Protein AF-A0A2H3E2W8-F1 (afdb_monomer_lite)

Secondary structure (DSSP, 8-state):
---PPPHHHHHHHHHHHHHHHHHHHHHHHHHHHHHS-TTTHHHHHHHHHHHHHHHHHHHHHHHHHHHHHHHHHHHHHH---HHHHHHHHHHHHHHHHHHHHIIIIIHHHHHHHHHHHHHHHHHHH---HHHHHHHHHHTTSTT---HHHHHHHHHHHHHHHHHHHHHHHHHHHHHHHHHHHHHHHHHT-HHHHHHHTT-HHHHHHHHHTTSS-----

Sequence (217 aa):
MSNLPSLACVLSALQTSQRSSSSTLDALVQHVVDAAPSTTYPILTPIRCLVTTFDDGIQNALCEFFILLRLGMDPIEQGPLEPNERIQKSSYIQLRKHYKYARDELIPAIETNLTKIEPLLIAELHGSPALELFLRFIKKLPGCWSARIDLLDDIPTIFSSLRSSLRAILVCLEYLKRYAYNVLTFFVDADWVNRHRGCMDLLWCLQGTRYLPWPGF

Foldseek 3Di:
DPDQDDLVVLVVLLVVLLCLLVVLLVVLLVLCVVAFDPVLNVLSVQLVVLSVVLVVLLLLLLVLLLLLLVLLVCCQEPNDDVVSLVSLVVSLVSSVVSLCCLPVPRLVSNVVSLVVSLVVSLVRLDDPPVVLVVLVVCCVPPPRDRSSNVSNVCSVVSSVSNNVSSVSNSVSSVSSSVVSVVSSVQSPPNVSSVVNRPVVVVVVVSVVSVPPDDPDD

Organism: Armillaria gallica (NCBI:txid47427)

pLDDT: mean 86.1, std 11.9, range [34.56, 97.06]

Radius of gyration: 23.12 Å; chains: 1; bounding box: 55×30×68 Å

Structure (mmCIF, N/CA/C/O backbone):
data_AF-A0A2H3E2W8-F1
#
_entry.id   AF-A0A2H3E2W8-F1
#
loop_
_atom_site.group_PDB
_atom_site.id
_atom_site.type_symbol
_atom_site.label_atom_id
_atom_site.label_alt_id
_atom_site.label_comp_id
_atom_site.label_asym_id
_atom_site.label_entity_id
_atom_site.label_seq_id
_atom_site.pdbx_PDB_ins_code
_atom_site.Cartn_x
_atom_site.Cartn_y
_atom_site.Cartn_z
_atom_site.occupancy
_atom_site.B_iso_or_equiv
_atom_site.auth_seq_id
_atom_site.auth_comp_id
_atom_site.auth_asym_id
_atom_site.auth_atom_id
_atom_site.pdbx_PDB_model_num
ATOM 1 N N . MET A 1 1 ? 18.454 -16.774 -12.053 1.00 42.88 1 MET A N 1
ATOM 2 C CA . MET A 1 1 ? 17.618 -15.561 -11.927 1.00 42.88 1 MET A CA 1
ATOM 3 C C . MET A 1 1 ? 16.337 -15.989 -11.238 1.00 42.88 1 MET A C 1
ATOM 5 O O . MET A 1 1 ? 15.744 -16.958 -11.690 1.00 42.88 1 MET A O 1
ATOM 9 N N . SER A 1 2 ? 15.967 -15.393 -10.104 1.00 50.59 2 SER A N 1
ATOM 10 C CA . SER A 1 2 ? 14.663 -15.677 -9.495 1.00 50.59 2 SER A CA 1
ATOM 11 C C . SER A 1 2 ? 13.573 -15.172 -10.438 1.00 50.59 2 SER A C 1
ATOM 13 O O . SER A 1 2 ? 13.644 -14.035 -10.905 1.00 50.59 2 SER A O 1
ATOM 15 N N . ASN A 1 3 ? 12.605 -16.027 -10.764 1.00 72.31 3 ASN A N 1
ATOM 16 C CA . ASN A 1 3 ? 11.495 -15.658 -11.637 1.00 72.31 3 ASN A CA 1
ATOM 17 C C . ASN A 1 3 ? 10.687 -14.550 -10.950 1.00 72.31 3 ASN A C 1
ATOM 19 O O . ASN A 1 3 ? 10.026 -14.799 -9.942 1.00 72.31 3 ASN A O 1
ATOM 23 N N . LEU A 1 4 ? 10.791 -13.318 -11.456 1.00 79.81 4 LEU A N 1
ATOM 24 C CA . LEU A 1 4 ? 9.944 -12.218 -11.005 1.00 79.81 4 LEU A CA 1
ATOM 25 C C . LEU A 1 4 ? 8.481 -12.562 -11.343 1.00 79.81 4 LEU A C 1
ATOM 27 O O . LEU A 1 4 ? 8.220 -13.028 -12.455 1.00 79.81 4 LEU A O 1
ATOM 31 N N . PRO A 1 5 ? 7.521 -12.334 -10.428 1.00 88.31 5 PRO A N 1
ATOM 32 C CA . PRO A 1 5 ? 6.100 -12.451 -10.757 1.00 88.31 5 PRO A CA 1
ATOM 33 C C . PRO A 1 5 ? 5.761 -11.438 -11.847 1.00 88.31 5 PRO A C 1
ATOM 35 O O . PRO A 1 5 ? 6.330 -10.348 -11.833 1.00 88.31 5 PRO A O 1
ATOM 38 N N . SER A 1 6 ? 4.853 -11.758 -12.772 1.00 88.75 6 SER A N 1
ATOM 39 C CA . SER A 1 6 ? 4.528 -10.853 -13.885 1.00 88.75 6 SER A CA 1
ATOM 40 C C . SER A 1 6 ? 4.123 -9.460 -13.383 1.00 88.75 6 SER A C 1
ATOM 42 O O . SER A 1 6 ? 3.481 -9.323 -12.339 1.00 88.75 6 SER A O 1
ATOM 44 N N . LEU A 1 7 ? 4.487 -8.414 -14.132 1.00 87.75 7 LEU A N 1
ATOM 45 C CA . LEU A 1 7 ? 4.159 -7.033 -13.766 1.00 87.75 7 LEU A CA 1
ATOM 46 C C . LEU A 1 7 ? 2.645 -6.841 -13.575 1.00 87.75 7 LEU A C 1
ATOM 48 O O . LEU A 1 7 ? 2.230 -6.186 -12.626 1.00 87.75 7 LEU A O 1
ATOM 52 N N . ALA A 1 8 ? 1.821 -7.478 -14.412 1.00 87.06 8 ALA A N 1
ATOM 53 C CA . ALA A 1 8 ? 0.366 -7.457 -14.271 1.00 87.06 8 ALA A CA 1
ATOM 54 C C . ALA A 1 8 ? -0.101 -8.033 -12.922 1.00 87.06 8 ALA A C 1
ATOM 56 O O . ALA A 1 8 ? -0.922 -7.414 -12.248 1.00 87.06 8 ALA A O 1
ATOM 57 N N . CYS A 1 9 ? 0.461 -9.167 -12.484 1.00 88.88 9 CYS A N 1
ATOM 58 C CA . CYS A 1 9 ? 0.151 -9.733 -11.171 1.00 88.88 9 CYS A CA 1
ATOM 59 C C . CYS A 1 9 ? 0.587 -8.802 -10.033 1.00 88.88 9 CYS A C 1
ATOM 61 O O . CYS A 1 9 ? -0.159 -8.634 -9.073 1.00 88.88 9 CYS A O 1
ATOM 63 N N . VAL A 1 10 ? 1.762 -8.170 -10.144 1.00 91.88 10 VAL A N 1
ATOM 64 C CA . VAL A 1 10 ? 2.256 -7.210 -9.139 1.00 91.88 10 VAL A CA 1
ATOM 65 C C . VAL A 1 10 ? 1.329 -6.002 -9.029 1.00 91.88 10 VAL A C 1
ATOM 67 O O . VAL A 1 10 ? 0.952 -5.625 -7.924 1.00 91.88 10 VAL A O 1
ATOM 70 N N . LEU A 1 11 ? 0.929 -5.411 -10.156 1.00 90.81 11 LEU A N 1
ATOM 71 C CA . LEU A 1 11 ? 0.051 -4.239 -10.173 1.00 90.81 11 LEU A CA 1
ATOM 72 C C . LEU A 1 11 ? -1.367 -4.579 -9.701 1.00 90.81 11 LEU A C 1
ATOM 74 O O . LEU A 1 11 ? -1.950 -3.825 -8.926 1.00 90.81 11 LEU A O 1
ATOM 78 N N . SER A 1 12 ? -1.894 -5.742 -10.091 1.00 90.25 12 SER A N 1
ATOM 79 C CA . SER A 1 12 ? -3.187 -6.234 -9.603 1.00 90.25 12 SER A CA 1
ATOM 80 C C . SER A 1 12 ? -3.170 -6.473 -8.093 1.00 90.25 12 SER A C 1
ATOM 82 O O . SER A 1 12 ? -4.117 -6.097 -7.399 1.00 90.25 12 SER A O 1
ATOM 84 N N . ALA A 1 13 ? -2.108 -7.093 -7.569 1.00 92.50 13 ALA A N 1
ATOM 85 C CA . ALA A 1 13 ? -1.949 -7.319 -6.136 1.00 92.50 13 ALA A CA 1
ATOM 86 C C . ALA A 1 13 ? -1.823 -5.991 -5.382 1.00 92.50 13 ALA A C 1
ATOM 88 O O . ALA A 1 13 ? -2.525 -5.792 -4.396 1.00 92.50 13 ALA A O 1
ATOM 89 N N . LEU A 1 14 ? -1.020 -5.053 -5.895 1.00 93.12 14 LEU A N 1
ATOM 90 C CA . LEU A 1 14 ? -0.868 -3.715 -5.326 1.00 93.12 14 LEU A CA 1
ATOM 91 C C . LEU A 1 14 ? -2.215 -2.992 -5.220 1.00 93.12 14 LEU A C 1
ATOM 93 O O . LEU A 1 14 ? -2.586 -2.553 -4.134 1.00 93.12 14 LEU A O 1
ATOM 97 N N . GLN A 1 15 ? -2.974 -2.933 -6.317 1.00 91.88 15 GLN A N 1
ATOM 98 C CA . GLN A 1 15 ? -4.283 -2.282 -6.350 1.00 91.88 15 GLN A CA 1
ATOM 99 C C . GLN A 1 15 ? -5.276 -2.945 -5.386 1.00 91.88 15 GLN A C 1
ATOM 101 O O . GLN A 1 15 ? -6.030 -2.261 -4.692 1.00 91.88 15 GLN A O 1
ATOM 106 N N . THR A 1 16 ? -5.278 -4.278 -5.329 1.00 92.31 16 THR A N 1
ATOM 107 C CA . THR A 1 16 ? -6.159 -5.033 -4.428 1.00 92.31 16 THR A CA 1
ATOM 108 C C . THR A 1 16 ? -5.804 -4.762 -2.970 1.00 92.31 16 THR A C 1
ATOM 110 O O . THR A 1 16 ? -6.691 -4.488 -2.166 1.00 92.31 16 THR A O 1
ATOM 113 N N . SER A 1 17 ? -4.515 -4.776 -2.625 1.00 92.75 17 SER A N 1
ATOM 114 C CA . SER A 1 17 ? -4.057 -4.510 -1.264 1.00 92.75 17 SER A CA 1
ATOM 115 C C . SER A 1 17 ? -4.287 -3.060 -0.837 1.00 92.75 17 SER A C 1
ATOM 117 O O . SER A 1 17 ? -4.684 -2.854 0.303 1.00 92.75 17 SER A O 1
ATOM 119 N N . GLN A 1 18 ? -4.128 -2.077 -1.732 1.00 91.81 18 GLN A N 1
ATOM 120 C CA . GLN A 1 18 ? -4.468 -0.672 -1.457 1.00 91.81 18 GLN A CA 1
ATOM 121 C C . GLN A 1 18 ? -5.963 -0.481 -1.187 1.00 91.81 18 GLN A C 1
ATOM 123 O O . GLN A 1 18 ? -6.354 0.151 -0.209 1.00 91.81 18 GLN A O 1
ATOM 128 N N . ARG A 1 19 ? -6.824 -1.071 -2.026 1.00 90.94 19 ARG A N 1
ATOM 129 C CA . ARG A 1 19 ? -8.276 -1.045 -1.786 1.00 90.94 19 ARG A CA 1
ATOM 130 C C . ARG A 1 19 ? -8.630 -1.723 -0.469 1.00 90.94 19 ARG A C 1
ATOM 132 O O . ARG A 1 19 ? -9.461 -1.212 0.274 1.00 90.94 19 ARG A O 1
ATOM 139 N N . SER A 1 20 ? -7.990 -2.851 -0.170 1.00 91.94 20 SER A N 1
ATOM 140 C CA . SER A 1 20 ? -8.179 -3.572 1.089 1.00 91.94 20 SER A CA 1
ATOM 141 C C . SER A 1 20 ? -7.769 -2.723 2.295 1.00 91.94 20 SER A C 1
ATOM 143 O O . SER A 1 20 ? -8.539 -2.624 3.245 1.00 91.94 20 SER A O 1
ATOM 145 N N . SER A 1 21 ? -6.606 -2.059 2.269 1.00 91.44 21 SER A N 1
ATOM 146 C CA . SER A 1 21 ? -6.161 -1.207 3.381 1.00 91.44 21 SER A CA 1
ATOM 147 C C . SER A 1 21 ? -7.063 0.007 3.587 1.00 91.44 21 SER A C 1
ATOM 149 O O . SER A 1 21 ? -7.461 0.258 4.723 1.00 91.44 21 SER A O 1
ATOM 151 N N . SER A 1 22 ? -7.426 0.718 2.513 1.00 90.38 22 SER A N 1
ATOM 152 C CA . SER A 1 22 ? -8.325 1.879 2.586 1.00 90.38 22 SER A CA 1
ATOM 153 C C . SER A 1 22 ? -9.710 1.474 3.087 1.00 90.38 22 SER A C 1
ATOM 155 O O . SER A 1 22 ? -10.158 2.010 4.093 1.00 90.38 22 SER A O 1
ATOM 157 N N . SER A 1 23 ? -10.340 0.457 2.491 1.00 90.56 23 SER A N 1
ATOM 158 C CA . SER A 1 23 ? -11.662 -0.010 2.940 1.00 90.56 23 SER A CA 1
ATOM 159 C C . SER A 1 23 ? -11.660 -0.526 4.380 1.00 90.56 23 SER A C 1
ATOM 161 O O . SER A 1 23 ? -12.594 -0.242 5.123 1.00 90.56 23 SER A O 1
ATOM 163 N N . THR A 1 24 ? -10.606 -1.229 4.808 1.00 93.00 24 THR A N 1
ATOM 164 C CA . THR A 1 24 ? -10.464 -1.688 6.202 1.00 93.00 24 THR A CA 1
ATOM 165 C C . THR A 1 24 ? -10.376 -0.505 7.166 1.00 93.00 24 THR A C 1
ATOM 167 O O . THR A 1 24 ? -11.004 -0.520 8.225 1.00 93.00 24 THR A O 1
ATOM 170 N N . LEU A 1 25 ? -9.605 0.527 6.814 1.00 92.38 25 LEU A N 1
ATOM 171 C CA . LEU A 1 25 ? -9.453 1.721 7.639 1.00 92.38 25 LEU A CA 1
ATOM 172 C C . LEU A 1 25 ? -10.739 2.557 7.676 1.00 92.38 25 LEU A C 1
ATOM 174 O O . LEU A 1 25 ? -11.133 3.004 8.750 1.00 92.38 25 LEU A O 1
ATOM 178 N N . ASP A 1 26 ? -11.408 2.736 6.540 1.00 90.06 26 ASP A N 1
ATOM 179 C CA . ASP A 1 26 ? -12.670 3.472 6.459 1.00 90.06 26 ASP A CA 1
ATOM 180 C C . ASP A 1 26 ? -13.779 2.752 7.232 1.00 90.06 26 ASP A C 1
ATOM 182 O O . ASP A 1 26 ? -14.511 3.389 7.989 1.00 90.06 26 ASP A O 1
ATOM 186 N N . ALA A 1 27 ? -13.847 1.420 7.131 1.00 88.81 27 ALA A N 1
ATOM 187 C CA . ALA A 1 27 ? -14.763 0.607 7.924 1.00 88.81 27 ALA A CA 1
ATOM 188 C C . ALA A 1 27 ? -14.486 0.747 9.427 1.00 88.81 27 ALA A C 1
ATOM 190 O O . ALA A 1 27 ? -15.418 0.953 10.200 1.00 88.81 27 ALA A O 1
ATOM 191 N N . LEU A 1 28 ? -13.215 0.714 9.849 1.00 91.06 28 LEU A N 1
ATOM 192 C CA . LEU A 1 28 ? -12.842 0.942 11.248 1.00 91.06 28 LEU A CA 1
ATOM 193 C C . LEU A 1 28 ? -13.305 2.318 11.739 1.00 91.06 28 LEU A C 1
ATOM 195 O O . LEU A 1 28 ? -13.880 2.429 12.820 1.00 91.06 28 LEU A O 1
ATOM 199 N N . VAL A 1 29 ? -13.056 3.364 10.950 1.00 90.00 29 VAL A N 1
ATOM 200 C CA . VAL A 1 29 ? -13.462 4.732 11.289 1.00 90.00 29 VAL A CA 1
ATOM 201 C C . VAL A 1 29 ? -14.976 4.826 11.405 1.00 90.00 29 VAL A C 1
ATOM 203 O O . VAL A 1 29 ? -15.466 5.350 12.402 1.00 90.00 29 VAL A O 1
ATOM 206 N N . GLN A 1 30 ? -15.708 4.294 10.427 1.00 87.62 30 GLN A N 1
ATOM 207 C CA . GLN A 1 30 ? -17.165 4.325 10.420 1.00 87.62 30 GLN A CA 1
ATOM 208 C C . GLN A 1 30 ? -17.742 3.564 11.619 1.00 87.62 30 GLN A C 1
ATOM 210 O O . GLN A 1 30 ? -18.566 4.105 12.349 1.00 87.62 30 GLN A O 1
ATOM 215 N N . HIS A 1 31 ? -17.235 2.363 11.906 1.00 86.50 31 HIS A N 1
ATOM 216 C CA . HIS A 1 31 ? -17.685 1.580 13.055 1.00 86.50 31 HIS A CA 1
ATOM 217 C C . HIS A 1 31 ? -17.399 2.291 14.383 1.00 86.50 31 HIS A C 1
ATOM 219 O O . HIS A 1 31 ? -18.230 2.247 15.285 1.00 86.50 31 HIS A O 1
ATOM 225 N N . VAL A 1 32 ? -16.255 2.969 14.522 1.00 88.00 32 VAL A N 1
ATOM 226 C CA . VAL A 1 32 ? -15.963 3.775 15.719 1.00 88.00 32 VAL A CA 1
ATOM 227 C C . VAL A 1 32 ? -16.915 4.964 15.831 1.00 88.00 32 VAL A C 1
ATOM 229 O O . VAL A 1 32 ? -17.391 5.242 16.926 1.00 88.00 32 VAL A O 1
ATOM 232 N N . VAL A 1 33 ? -17.238 5.638 14.726 1.00 86.56 33 VAL A N 1
ATOM 233 C CA . VAL A 1 33 ? -18.223 6.734 14.716 1.00 86.56 33 VAL A CA 1
ATOM 234 C C . VAL A 1 33 ? -19.610 6.245 15.146 1.00 86.56 33 VAL A C 1
ATOM 236 O O . VAL A 1 33 ? -20.286 6.937 15.904 1.00 86.56 33 VAL A O 1
ATOM 239 N N . ASP A 1 34 ? -20.011 5.052 14.709 1.00 83.62 34 ASP A N 1
ATOM 240 C CA . ASP A 1 34 ? -21.344 4.504 14.977 1.00 83.62 34 ASP A CA 1
ATOM 241 C C . ASP A 1 34 ? -21.471 3.875 16.375 1.00 83.62 34 ASP A C 1
ATOM 243 O O . ASP A 1 34 ? -22.557 3.857 16.959 1.00 83.62 34 ASP A O 1
ATOM 247 N N . ALA A 1 35 ? -20.378 3.329 16.915 1.00 82.19 35 ALA A N 1
ATOM 248 C CA . ALA A 1 35 ? -20.408 2.483 18.106 1.00 82.19 35 ALA A CA 1
ATOM 249 C C . ALA A 1 35 ? -19.732 3.078 19.350 1.00 82.19 35 ALA A C 1
ATOM 251 O O . ALA A 1 35 ? -19.941 2.556 20.453 1.00 82.19 35 ALA A O 1
ATOM 252 N N . ALA A 1 36 ? -18.908 4.117 19.195 1.00 79.69 36 ALA A N 1
ATOM 253 C CA . ALA A 1 36 ? -18.060 4.648 20.258 1.00 79.69 36 ALA A CA 1
ATOM 254 C C . ALA A 1 36 ? -18.449 6.078 20.677 1.00 79.69 36 ALA A C 1
ATOM 256 O O . ALA A 1 36 ? -19.077 6.817 19.916 1.00 79.69 36 ALA A O 1
ATOM 257 N N . PRO A 1 37 ? -18.048 6.514 21.884 1.00 77.62 37 PRO A N 1
ATOM 258 C CA . PRO A 1 37 ? -18.077 7.923 22.254 1.00 77.62 37 PRO A CA 1
ATOM 259 C C . PRO A 1 37 ? -17.279 8.797 21.274 1.00 77.62 37 PRO A C 1
ATOM 261 O O . PRO A 1 37 ? -16.274 8.380 20.698 1.00 77.62 37 PRO A O 1
ATOM 264 N N . SER A 1 38 ? -17.659 10.070 21.149 1.00 75.25 38 SER A N 1
ATOM 265 C CA . SER A 1 38 ? -16.956 11.029 20.280 1.00 75.25 38 SER A CA 1
ATOM 266 C C . SER A 1 38 ? -15.483 11.244 20.663 1.00 75.25 38 SER A C 1
ATOM 268 O O . SER A 1 38 ? -14.678 11.638 19.819 1.00 75.25 38 SER A O 1
ATOM 270 N N . THR A 1 39 ? -15.105 10.940 21.908 1.00 77.12 39 THR A N 1
ATOM 271 C CA . THR A 1 39 ? -13.724 10.978 22.417 1.00 77.12 39 THR A CA 1
ATOM 272 C C . THR A 1 39 ? -12.829 9.883 21.840 1.00 77.12 39 THR A C 1
ATOM 274 O O . THR A 1 39 ? -11.608 10.021 21.880 1.00 77.12 39 THR A O 1
ATOM 277 N N . THR A 1 40 ? -13.407 8.829 21.260 1.00 81.06 40 THR A N 1
ATOM 278 C CA . THR A 1 40 ? -12.669 7.700 20.678 1.00 81.06 40 THR A CA 1
ATOM 279 C C . THR A 1 40 ? -12.158 8.011 19.267 1.00 81.06 40 THR A C 1
ATOM 281 O O . THR A 1 40 ? -11.111 7.515 18.858 1.00 81.06 40 THR A O 1
ATOM 284 N N . TYR A 1 41 ? -12.835 8.890 18.521 1.00 80.94 41 TYR A N 1
ATOM 285 C CA . TYR A 1 41 ? -12.454 9.235 17.145 1.00 80.94 41 TYR A CA 1
ATOM 286 C C . TYR A 1 41 ? -11.037 9.839 17.010 1.00 80.94 41 TYR A C 1
ATOM 288 O O . TYR A 1 41 ? -10.286 9.384 16.141 1.00 80.94 41 TYR A O 1
ATOM 296 N N . PRO A 1 42 ? -10.598 10.789 17.868 1.00 87.06 42 PRO A N 1
ATOM 297 C CA . PRO A 1 42 ? -9.232 11.321 17.837 1.00 87.06 42 PRO A CA 1
ATOM 298 C C . PRO A 1 42 ? -8.121 10.268 17.945 1.00 87.06 42 PRO A C 1
ATOM 300 O O . PRO A 1 42 ? -7.015 10.512 17.463 1.00 87.06 42 PRO A O 1
ATOM 303 N N . ILE A 1 43 ? -8.402 9.097 18.530 1.00 87.75 43 ILE A N 1
ATOM 304 C CA . ILE A 1 43 ? -7.440 7.993 18.673 1.00 87.75 43 ILE A CA 1
ATOM 305 C C . ILE A 1 43 ? -7.044 7.432 17.299 1.00 87.75 43 ILE A C 1
ATOM 307 O O . ILE A 1 43 ? -5.907 7.002 17.111 1.00 87.75 43 ILE A O 1
ATOM 311 N N . LEU A 1 44 ? -7.948 7.481 16.314 1.00 90.31 44 LEU A N 1
ATOM 312 C CA . LEU A 1 44 ? -7.699 6.987 14.957 1.00 90.31 44 LEU A CA 1
ATOM 313 C C . LEU A 1 44 ? -6.995 8.008 14.050 1.00 90.31 44 LEU A C 1
ATOM 315 O O . LEU A 1 44 ? -6.471 7.639 13.000 1.00 90.31 44 LEU A O 1
ATOM 319 N N . THR A 1 45 ? -6.956 9.289 14.418 1.00 90.50 45 THR A N 1
ATOM 320 C CA . THR A 1 45 ? -6.365 10.340 13.573 1.00 90.50 45 THR A CA 1
ATOM 321 C C . THR A 1 45 ? -4.911 10.050 13.173 1.00 90.50 45 THR A C 1
ATOM 323 O O . THR A 1 45 ? -4.608 10.149 11.982 1.00 90.50 45 THR A O 1
ATOM 326 N N . PRO A 1 46 ? -4.006 9.640 14.087 1.00 92.25 46 PRO A N 1
ATOM 327 C CA . PRO A 1 46 ? -2.611 9.392 13.728 1.00 92.25 46 PRO A CA 1
ATOM 328 C C . PRO A 1 46 ? -2.454 8.287 12.680 1.00 92.25 46 PRO A C 1
ATOM 330 O O . PRO A 1 46 ? -1.685 8.447 11.732 1.00 92.25 46 PRO A O 1
ATOM 333 N N . ILE A 1 47 ? -3.201 7.184 12.815 1.00 92.94 47 ILE A N 1
ATOM 334 C CA . ILE A 1 47 ? -3.110 6.078 11.858 1.00 92.94 47 ILE A CA 1
ATOM 335 C C . ILE A 1 47 ? -3.678 6.469 10.494 1.00 92.94 47 ILE A C 1
ATOM 337 O O . ILE A 1 47 ? -3.082 6.120 9.478 1.00 92.94 47 ILE A O 1
ATOM 341 N N . ARG A 1 48 ? -4.758 7.260 10.455 1.00 91.94 48 ARG A N 1
ATOM 342 C CA . ARG A 1 48 ? -5.312 7.772 9.195 1.00 91.94 48 ARG A CA 1
ATOM 343 C C . ARG A 1 48 ? -4.301 8.620 8.440 1.00 91.94 48 ARG A C 1
ATOM 345 O O . ARG A 1 48 ? -4.021 8.327 7.286 1.00 91.94 48 ARG A O 1
ATOM 352 N N . CYS A 1 49 ? -3.692 9.600 9.105 1.00 93.38 49 CYS A N 1
ATOM 353 C CA . CYS A 1 49 ? -2.689 10.461 8.477 1.00 93.38 49 CYS A CA 1
ATOM 354 C C . CYS A 1 49 ? -1.499 9.663 7.922 1.00 93.38 49 CYS A C 1
ATOM 356 O O . CYS A 1 49 ? -1.018 9.944 6.823 1.00 93.38 49 CYS A O 1
ATOM 358 N N . LEU A 1 50 ? -1.028 8.658 8.668 1.00 95.12 50 LEU A N 1
ATOM 359 C CA . LEU A 1 50 ? 0.089 7.818 8.239 1.00 95.12 50 LEU A CA 1
ATOM 360 C C . LEU A 1 50 ? -0.267 6.945 7.032 1.00 95.12 50 LEU A C 1
ATOM 362 O O . LEU A 1 50 ? 0.526 6.873 6.096 1.00 95.12 50 LEU A O 1
ATOM 366 N N . VAL A 1 51 ? -1.442 6.310 7.033 1.00 93.56 51 VAL A N 1
ATOM 367 C CA . VAL A 1 51 ? -1.898 5.486 5.903 1.00 93.56 51 VAL A CA 1
ATOM 368 C C . VAL A 1 51 ? -2.132 6.348 4.661 1.00 93.56 51 VAL A C 1
ATOM 370 O O . VAL A 1 51 ? -1.664 5.974 3.595 1.00 93.56 51 VAL A O 1
ATOM 373 N N . THR A 1 52 ? -2.720 7.542 4.791 1.00 93.12 52 THR A N 1
ATOM 374 C CA . THR A 1 52 ? -2.854 8.484 3.665 1.00 93.12 52 THR A CA 1
ATOM 375 C C . THR A 1 52 ? -1.493 8.881 3.092 1.00 93.12 52 THR A C 1
ATOM 377 O O . THR A 1 52 ? -1.280 8.789 1.888 1.00 93.12 52 THR A O 1
ATOM 380 N N . THR A 1 53 ? -0.530 9.236 3.950 1.00 95.12 53 THR A N 1
ATOM 381 C CA . THR A 1 53 ? 0.836 9.581 3.507 1.00 95.12 53 THR A CA 1
ATOM 382 C C . THR A 1 53 ? 1.512 8.405 2.792 1.00 95.12 53 THR A C 1
ATOM 384 O O . THR A 1 53 ? 2.272 8.584 1.838 1.00 95.12 53 THR A O 1
ATOM 387 N N . PHE A 1 54 ? 1.249 7.185 3.260 1.00 94.62 54 PHE A N 1
ATOM 388 C CA . PHE A 1 54 ? 1.740 5.963 2.636 1.00 94.62 54 PHE A CA 1
ATOM 389 C C . PHE A 1 54 ? 1.106 5.734 1.263 1.00 94.62 54 PHE A C 1
ATOM 391 O O . PHE A 1 54 ? 1.840 5.483 0.305 1.00 94.62 54 PHE A O 1
ATOM 398 N N . ASP A 1 55 ? -0.210 5.898 1.144 1.00 92.50 55 ASP A N 1
ATOM 399 C CA . ASP A 1 55 ? -0.936 5.766 -0.117 1.00 92.50 55 ASP A CA 1
ATOM 400 C C . ASP A 1 55 ? -0.472 6.787 -1.162 1.00 92.50 55 ASP A C 1
ATOM 402 O O . ASP A 1 55 ? -0.164 6.403 -2.295 1.00 92.50 55 ASP A O 1
ATOM 406 N N . ASP A 1 56 ? -0.285 8.048 -0.768 1.00 92.12 56 ASP A N 1
ATOM 407 C CA . ASP A 1 56 ? 0.296 9.085 -1.626 1.00 92.12 56 ASP A CA 1
ATOM 408 C C . ASP A 1 56 ? 1.705 8.695 -2.099 1.00 92.12 56 ASP A C 1
ATOM 410 O O . ASP A 1 56 ? 2.072 8.867 -3.265 1.00 92.12 56 ASP A O 1
ATOM 414 N N . GLY A 1 57 ? 2.517 8.123 -1.206 1.00 92.62 57 GLY A N 1
ATOM 415 C CA . GLY A 1 57 ? 3.845 7.610 -1.537 1.00 92.62 57 GLY A CA 1
ATOM 416 C C . GLY A 1 57 ? 3.816 6.498 -2.590 1.00 92.62 57 GLY A C 1
ATOM 417 O O . GLY A 1 57 ? 4.668 6.483 -3.484 1.00 92.62 57 GLY A O 1
ATOM 418 N N . ILE A 1 58 ? 2.835 5.593 -2.522 1.00 92.69 58 ILE A N 1
ATOM 419 C CA . ILE A 1 58 ? 2.644 4.534 -3.524 1.00 92.69 58 ILE A CA 1
ATOM 420 C C . ILE A 1 58 ? 2.249 5.134 -4.870 1.00 92.69 58 ILE A C 1
ATOM 422 O O . ILE A 1 58 ? 2.830 4.755 -5.887 1.00 92.69 58 ILE A O 1
ATOM 426 N N . GLN A 1 59 ? 1.285 6.061 -4.886 1.00 92.12 59 GLN A N 1
ATOM 427 C CA . GLN A 1 59 ? 0.839 6.691 -6.130 1.00 92.12 59 GLN A CA 1
ATOM 428 C C . GLN A 1 59 ? 1.990 7.428 -6.810 1.00 92.12 59 GLN A C 1
ATOM 430 O O . GLN A 1 59 ? 2.226 7.236 -8.000 1.00 92.12 59 GLN A O 1
ATOM 435 N N . ASN A 1 60 ? 2.794 8.166 -6.043 1.00 92.81 60 ASN A N 1
ATOM 436 C CA . ASN A 1 60 ? 3.996 8.807 -6.568 1.00 92.81 60 ASN A CA 1
ATOM 437 C C . ASN A 1 60 ? 5.001 7.784 -7.131 1.00 92.81 60 ASN A C 1
ATOM 439 O O . ASN A 1 60 ? 5.519 7.970 -8.229 1.00 92.81 60 ASN A O 1
ATOM 443 N N . ALA A 1 61 ? 5.238 6.661 -6.443 1.00 93.81 61 ALA A N 1
ATOM 444 C CA . ALA A 1 61 ? 6.117 5.603 -6.952 1.00 93.81 61 ALA A CA 1
ATOM 445 C C . ALA A 1 61 ? 5.606 4.978 -8.265 1.00 93.81 61 ALA A C 1
ATOM 447 O O . ALA A 1 61 ? 6.407 4.681 -9.155 1.00 93.81 61 ALA A O 1
ATOM 448 N N . LEU A 1 62 ? 4.290 4.790 -8.397 1.00 93.06 62 LEU A N 1
ATOM 449 C CA . LEU A 1 62 ? 3.657 4.317 -9.629 1.00 93.06 62 LEU A CA 1
ATOM 450 C C . LEU A 1 62 ? 3.791 5.340 -10.758 1.00 93.06 62 LEU A C 1
ATOM 452 O O . LEU A 1 62 ? 4.183 4.965 -11.861 1.00 93.06 62 LEU A O 1
ATOM 456 N N . CYS A 1 63 ? 3.542 6.621 -10.484 1.00 91.81 63 CYS A N 1
ATOM 457 C CA . CYS A 1 63 ? 3.742 7.701 -11.448 1.00 91.81 63 CYS A CA 1
ATOM 458 C C . CYS A 1 63 ? 5.172 7.697 -12.000 1.00 91.81 63 CYS A C 1
ATOM 460 O O . CYS A 1 63 ? 5.361 7.692 -13.216 1.00 91.81 63 CYS A O 1
ATOM 462 N N . GLU A 1 64 ? 6.179 7.607 -11.127 1.00 93.81 64 GLU A N 1
ATOM 463 C CA . GLU A 1 64 ? 7.583 7.545 -11.547 1.00 93.81 64 GLU A CA 1
ATOM 464 C C . GLU A 1 64 ? 7.901 6.297 -12.375 1.00 93.81 64 GLU A C 1
ATOM 466 O O . GLU A 1 64 ? 8.649 6.360 -13.354 1.00 93.81 64 GLU A O 1
ATOM 471 N N . PHE A 1 65 ? 7.304 5.155 -12.027 1.00 92.50 65 PHE A N 1
ATOM 472 C CA . PHE A 1 65 ? 7.440 3.939 -12.821 1.00 92.50 65 PHE A CA 1
ATOM 473 C C . PHE A 1 65 ? 6.868 4.120 -14.232 1.00 92.50 65 PHE A C 1
ATOM 475 O O . PHE A 1 65 ? 7.525 3.779 -15.215 1.00 92.50 65 PHE A O 1
ATOM 482 N N . PHE A 1 66 ? 5.673 4.699 -14.356 1.00 88.31 66 PHE A N 1
ATOM 483 C CA . PHE A 1 66 ? 5.046 4.933 -15.655 1.00 88.31 66 PHE A CA 1
ATOM 484 C C . PHE A 1 66 ? 5.781 5.985 -16.490 1.00 88.31 66 PHE A C 1
ATOM 486 O O . PHE A 1 66 ? 5.865 5.828 -17.708 1.00 88.31 66 PHE A O 1
ATOM 493 N N . ILE A 1 67 ? 6.357 7.019 -15.869 1.00 88.19 67 ILE A N 1
ATOM 494 C CA . ILE A 1 67 ? 7.226 7.985 -16.560 1.00 88.19 67 ILE A CA 1
ATOM 495 C C . ILE A 1 67 ? 8.439 7.266 -17.161 1.00 88.19 67 ILE A C 1
ATOM 497 O O . ILE A 1 67 ? 8.749 7.464 -18.337 1.00 88.19 67 ILE A O 1
ATOM 501 N N . LEU A 1 68 ? 9.079 6.383 -16.390 1.00 89.75 68 LEU A N 1
ATOM 502 C CA . LEU A 1 68 ? 10.211 5.580 -16.852 1.00 89.75 68 LEU A CA 1
ATOM 503 C C . LEU A 1 68 ? 9.831 4.710 -18.057 1.00 89.75 68 LEU A C 1
ATOM 505 O O . LEU A 1 68 ? 10.538 4.729 -19.066 1.00 89.75 68 LEU A O 1
ATOM 509 N N . LEU A 1 69 ? 8.695 4.002 -17.988 1.00 87.50 69 LEU A N 1
ATOM 510 C CA . LEU A 1 69 ? 8.181 3.213 -19.115 1.00 87.50 69 LEU A CA 1
ATOM 511 C C . LEU A 1 69 ? 7.896 4.088 -20.339 1.00 87.50 69 LEU A C 1
ATOM 513 O O . LEU A 1 69 ? 8.256 3.729 -21.459 1.00 87.50 69 LEU A O 1
ATOM 517 N N . ARG A 1 70 ? 7.266 5.249 -20.124 1.00 85.06 70 ARG A N 1
ATOM 518 C CA . ARG A 1 70 ? 6.873 6.166 -21.194 1.00 85.06 70 ARG A CA 1
ATOM 519 C C . ARG A 1 70 ? 8.075 6.678 -21.969 1.00 85.06 70 ARG A C 1
ATOM 521 O O . ARG A 1 70 ? 8.096 6.536 -23.183 1.00 85.06 70 ARG A O 1
ATOM 528 N N . LEU A 1 71 ? 9.053 7.236 -21.267 1.00 84.50 71 LEU A N 1
ATOM 529 C CA . LEU A 1 71 ? 10.224 7.857 -21.886 1.00 84.50 71 LEU A CA 1
ATOM 530 C C . LEU A 1 71 ? 11.139 6.844 -22.568 1.00 84.50 71 LEU A C 1
ATOM 532 O O . LEU A 1 71 ? 11.948 7.216 -23.410 1.00 84.50 71 LEU A O 1
ATOM 536 N N . GLY A 1 72 ? 11.059 5.570 -22.178 1.00 81.81 72 GLY A N 1
ATOM 537 C CA . GLY A 1 72 ? 11.813 4.496 -22.822 1.00 81.81 72 GLY A CA 1
ATOM 538 C C . GLY A 1 72 ? 11.231 4.000 -24.128 1.00 81.81 72 GLY A C 1
ATOM 539 O O . GLY A 1 72 ? 11.958 3.405 -24.917 1.00 81.81 72 GLY A O 1
ATOM 540 N N . MET A 1 73 ? 9.959 4.298 -24.396 1.00 82.94 73 MET A N 1
ATOM 541 C CA . MET A 1 73 ? 9.381 4.056 -25.713 1.00 82.94 73 MET A CA 1
ATOM 542 C C . MET A 1 73 ? 9.921 5.026 -26.761 1.00 82.94 73 MET A C 1
ATOM 544 O O . MET A 1 73 ? 10.111 4.611 -27.899 1.00 82.94 73 MET A O 1
ATOM 548 N N . ASP A 1 74 ? 10.204 6.282 -26.406 1.00 82.19 74 ASP A N 1
ATOM 549 C CA . ASP A 1 74 ? 10.551 7.282 -27.420 1.00 82.19 74 ASP A CA 1
ATOM 550 C C . ASP A 1 74 ? 11.836 6.923 -28.201 1.00 82.19 74 ASP A C 1
ATOM 552 O O . ASP A 1 74 ? 11.812 7.024 -29.427 1.00 82.19 74 ASP A O 1
ATOM 556 N N . PRO A 1 75 ? 12.923 6.409 -27.582 1.00 79.62 75 PRO A N 1
ATOM 557 C CA . PRO A 1 75 ? 14.086 5.927 -28.329 1.00 79.62 75 PRO A CA 1
ATOM 558 C C . PRO A 1 75 ? 13.793 4.757 -29.275 1.00 79.62 75 PRO A C 1
ATOM 560 O O . PRO A 1 75 ? 14.414 4.644 -30.332 1.00 79.62 75 PRO A O 1
ATOM 563 N N . ILE A 1 76 ? 12.834 3.900 -28.914 1.00 82.56 76 ILE A N 1
ATOM 564 C CA . ILE A 1 76 ? 12.397 2.755 -29.722 1.00 82.56 76 ILE A C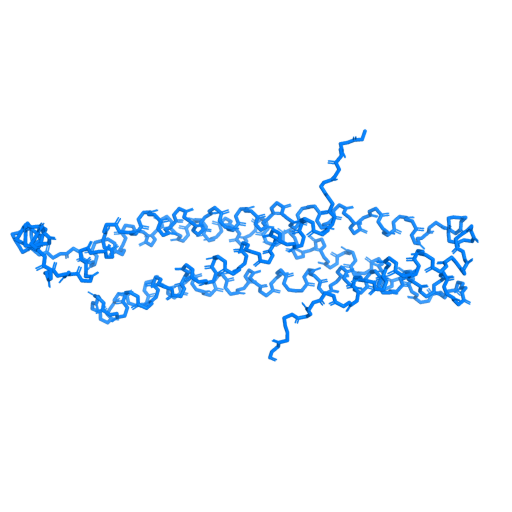A 1
ATOM 565 C C . ILE A 1 76 ? 11.554 3.229 -30.916 1.00 82.56 76 ILE A C 1
ATOM 567 O O . ILE A 1 76 ? 11.693 2.696 -32.017 1.00 82.56 76 ILE A O 1
ATOM 571 N N . GLU A 1 77 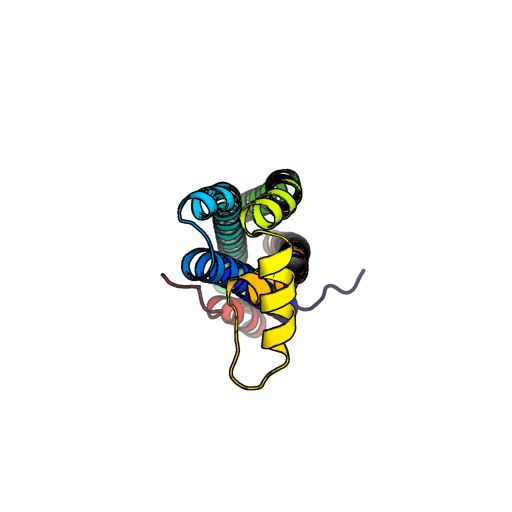? 10.695 4.228 -30.707 1.00 82.06 77 GLU A N 1
ATOM 572 C CA . GLU A 1 77 ? 9.761 4.762 -31.703 1.00 82.06 77 GLU A CA 1
ATOM 573 C C . GLU A 1 77 ? 10.430 5.767 -32.658 1.00 82.06 77 GLU A C 1
ATOM 575 O O . GLU A 1 77 ? 10.249 5.696 -33.872 1.00 82.06 77 GLU A O 1
ATOM 580 N N . GLN A 1 78 ? 11.237 6.686 -32.126 1.00 78.69 78 GLN A N 1
ATOM 581 C CA . GLN A 1 78 ? 11.724 7.874 -32.838 1.00 78.69 78 GLN A CA 1
ATOM 582 C C . GLN A 1 78 ? 13.252 7.874 -33.035 1.00 78.69 78 GLN A C 1
ATOM 584 O O . GLN A 1 78 ? 13.769 8.584 -33.899 1.00 78.69 78 GLN A O 1
ATOM 589 N N . GLY A 1 79 ? 13.986 7.008 -32.328 1.00 70.88 79 GLY A N 1
ATOM 590 C CA . GLY A 1 79 ? 15.452 7.033 -32.259 1.00 70.88 79 GLY A CA 1
ATOM 591 C C . GLY A 1 79 ? 15.963 7.823 -31.045 1.00 70.88 79 GLY A C 1
ATOM 592 O O . GLY A 1 79 ? 15.167 8.410 -30.319 1.00 70.88 79 GLY A O 1
ATOM 593 N N . PRO A 1 80 ? 17.280 7.814 -30.774 1.00 67.06 80 PRO A N 1
ATOM 594 C CA . PRO A 1 80 ? 17.842 8.331 -29.526 1.00 67.06 80 PRO A CA 1
ATOM 595 C C . PRO A 1 80 ? 17.491 9.806 -29.282 1.00 67.06 80 PRO A C 1
ATOM 597 O O . PRO A 1 80 ? 17.763 10.671 -30.113 1.00 67.06 80 PRO A O 1
ATOM 600 N N . LEU A 1 81 ? 16.917 10.081 -28.107 1.00 67.12 81 LEU A N 1
ATOM 601 C CA . LEU A 1 81 ? 16.585 11.418 -27.615 1.00 67.12 81 LEU A CA 1
ATOM 602 C C . LEU A 1 81 ? 17.367 11.675 -26.317 1.00 67.12 81 LEU A C 1
ATOM 604 O O . LEU A 1 81 ? 17.015 11.168 -25.253 1.00 67.12 81 LEU A O 1
ATOM 608 N N . GLU A 1 82 ? 18.420 12.488 -26.404 1.00 63.31 82 GLU A N 1
ATOM 609 C CA . GLU A 1 82 ? 19.331 12.856 -25.301 1.00 63.31 82 GLU A CA 1
ATOM 610 C C . GLU A 1 82 ? 18.664 13.277 -23.961 1.00 63.31 82 GLU A C 1
ATOM 612 O O . GLU A 1 82 ? 19.175 12.891 -22.906 1.00 63.31 82 GLU A O 1
ATOM 617 N N . PRO A 1 83 ? 17.527 14.014 -23.896 1.00 68.94 83 PRO A N 1
ATOM 618 C CA . PRO A 1 83 ? 16.933 14.379 -22.602 1.00 68.94 83 PRO A CA 1
ATOM 619 C C . PRO A 1 83 ? 16.264 13.206 -21.861 1.00 68.94 83 PRO A C 1
ATOM 621 O O . PRO A 1 83 ? 16.062 13.290 -20.645 1.00 68.94 83 PRO A O 1
ATOM 624 N N . ASN A 1 84 ? 15.941 12.108 -22.547 1.00 75.56 84 ASN A N 1
ATOM 625 C CA . ASN A 1 84 ? 15.098 11.052 -21.986 1.00 75.56 84 ASN A CA 1
ATOM 626 C C . ASN A 1 84 ? 15.831 10.188 -20.960 1.00 75.56 84 ASN A C 1
ATOM 628 O O . ASN A 1 84 ? 15.263 9.874 -19.914 1.00 75.56 84 ASN A O 1
ATOM 632 N N . GLU A 1 85 ? 17.103 9.866 -21.195 1.00 78.50 85 GLU A N 1
ATOM 633 C CA . GLU A 1 85 ? 17.895 9.047 -20.270 1.00 78.50 85 GLU A CA 1
ATOM 634 C C . GLU A 1 85 ? 18.041 9.724 -18.898 1.00 78.50 85 GLU A C 1
ATOM 636 O O . GLU A 1 85 ? 17.892 9.090 -17.848 1.00 78.50 85 GLU A O 1
ATOM 641 N N . ARG A 1 86 ? 18.303 11.038 -18.881 1.00 82.88 86 ARG A N 1
ATOM 642 C CA . ARG A 1 86 ? 18.438 11.800 -17.631 1.00 82.88 86 ARG A CA 1
ATOM 643 C C . ARG A 1 86 ? 17.138 11.774 -16.828 1.00 82.88 86 ARG A C 1
ATOM 645 O O . ARG A 1 86 ? 17.182 11.591 -15.610 1.00 82.88 86 ARG A O 1
ATOM 652 N N . ILE A 1 87 ? 15.997 11.949 -17.494 1.00 81.25 87 ILE A N 1
ATOM 653 C CA . ILE A 1 87 ? 14.691 11.961 -16.829 1.00 81.25 87 ILE A CA 1
ATOM 654 C C . ILE A 1 87 ? 14.332 10.552 -16.336 1.00 81.25 87 ILE A C 1
ATOM 656 O O . ILE A 1 87 ? 13.938 10.414 -15.184 1.00 81.25 87 ILE A O 1
ATOM 660 N N . GLN A 1 88 ? 14.582 9.495 -17.113 1.00 84.38 88 GLN A N 1
ATOM 661 C CA . GLN A 1 88 ? 14.381 8.108 -16.668 1.00 84.38 88 GLN A CA 1
ATOM 662 C C . GLN A 1 88 ? 15.205 7.756 -15.423 1.00 84.38 88 GLN A C 1
ATOM 664 O O . GLN A 1 88 ? 14.683 7.165 -14.474 1.00 84.38 88 GLN A O 1
ATOM 669 N N . LYS A 1 89 ? 16.492 8.136 -15.396 1.00 88.38 89 LYS A N 1
ATOM 670 C CA . LYS A 1 89 ? 17.351 7.942 -14.217 1.00 88.38 89 LYS A CA 1
ATOM 671 C C . LYS A 1 89 ? 16.813 8.708 -13.010 1.00 88.38 89 LYS A C 1
ATOM 673 O O . LYS A 1 89 ? 16.791 8.156 -11.910 1.00 88.38 89 LYS A O 1
ATOM 678 N N . SER A 1 90 ? 16.357 9.946 -13.212 1.00 92.25 90 SER A N 1
ATOM 679 C CA . SER A 1 90 ? 15.710 10.746 -12.166 1.00 92.25 90 SER A CA 1
ATOM 680 C C . SER A 1 90 ? 14.462 10.047 -11.621 1.00 92.25 90 SER A C 1
ATOM 682 O O . SER A 1 90 ? 14.362 9.847 -10.411 1.00 92.25 90 SER A O 1
ATOM 684 N N . SER A 1 91 ? 13.570 9.574 -12.494 1.00 92.19 91 SER A N 1
ATOM 685 C CA . SER A 1 91 ? 12.358 8.854 -12.098 1.00 92.19 91 SER A CA 1
ATOM 686 C C . SER A 1 91 ? 12.655 7.574 -11.326 1.00 92.19 91 SER A C 1
ATOM 688 O O . SER A 1 91 ? 12.065 7.325 -10.276 1.00 92.19 91 SER A O 1
ATOM 690 N N . TYR A 1 92 ? 13.649 6.791 -11.751 1.00 94.19 92 TYR A N 1
ATOM 691 C CA . TYR A 1 92 ? 14.082 5.623 -10.983 1.00 94.19 92 TYR A CA 1
ATOM 692 C C . TYR A 1 92 ? 14.604 5.993 -9.582 1.00 94.19 92 TYR A C 1
ATOM 694 O O . TYR A 1 92 ? 14.298 5.310 -8.598 1.00 94.19 92 TYR A O 1
ATOM 702 N N . ILE A 1 93 ? 15.376 7.080 -9.462 1.00 95.94 93 ILE A N 1
ATOM 703 C CA . ILE A 1 93 ? 15.861 7.582 -8.167 1.00 95.94 93 ILE A CA 1
ATOM 704 C C . ILE A 1 93 ? 14.685 7.993 -7.272 1.00 95.94 93 ILE A C 1
ATOM 706 O O . ILE A 1 93 ? 14.677 7.638 -6.089 1.00 95.94 93 ILE A O 1
ATOM 710 N N . GLN A 1 94 ? 13.692 8.695 -7.822 1.00 95.44 94 GLN A N 1
ATOM 711 C CA . GLN A 1 94 ? 12.498 9.123 -7.092 1.00 95.44 94 GLN A CA 1
ATOM 712 C C . GLN A 1 94 ? 11.648 7.932 -6.644 1.00 95.44 94 GLN A C 1
ATOM 714 O O . GLN A 1 94 ? 11.365 7.806 -5.452 1.00 95.44 94 GLN A O 1
ATOM 719 N N . LEU A 1 95 ? 11.362 6.977 -7.533 1.00 96.00 95 LEU A N 1
ATOM 720 C CA . LEU A 1 95 ? 10.688 5.721 -7.189 1.00 96.00 95 LEU A CA 1
ATOM 721 C C . LEU A 1 95 ? 11.396 5.009 -6.031 1.00 96.00 95 LEU A C 1
ATOM 723 O O . LEU A 1 95 ? 10.770 4.608 -5.048 1.00 96.00 95 LEU A O 1
ATOM 727 N N . ARG A 1 96 ? 12.728 4.883 -6.102 1.00 96.56 96 ARG A N 1
ATOM 728 C CA . ARG A 1 96 ? 13.522 4.262 -5.034 1.00 96.56 96 ARG A CA 1
ATOM 729 C C . ARG A 1 96 ? 13.428 5.043 -3.723 1.00 96.56 96 ARG A C 1
ATOM 731 O O . ARG A 1 96 ? 13.440 4.419 -2.662 1.00 96.56 96 ARG A O 1
ATOM 738 N N . LYS A 1 97 ? 13.363 6.375 -3.778 1.00 97.06 97 LYS A N 1
ATOM 739 C CA . LYS A 1 97 ? 13.177 7.233 -2.602 1.00 97.06 97 LYS A CA 1
ATOM 740 C C . LYS A 1 97 ? 11.813 6.981 -1.958 1.00 97.06 97 LYS A C 1
ATOM 742 O O . LYS A 1 97 ? 11.782 6.742 -0.754 1.00 97.06 97 LYS A O 1
ATOM 747 N N . HIS A 1 98 ? 10.734 6.944 -2.742 1.00 95.06 98 HIS A N 1
ATOM 748 C CA . HIS A 1 98 ? 9.394 6.613 -2.246 1.00 95.06 98 HIS A CA 1
ATOM 749 C C . HIS A 1 98 ? 9.354 5.220 -1.612 1.00 95.06 98 HIS A C 1
ATOM 751 O O . HIS A 1 98 ? 8.898 5.081 -0.482 1.00 95.06 98 HIS A O 1
ATOM 757 N N . TYR A 1 99 ? 9.933 4.211 -2.273 1.00 95.62 99 TYR A N 1
ATOM 758 C CA . TYR A 1 99 ? 10.049 2.862 -1.712 1.00 95.62 99 TYR A CA 1
ATOM 759 C C . TYR A 1 99 ? 10.795 2.839 -0.371 1.00 95.62 99 TYR A C 1
ATOM 761 O O . TYR A 1 99 ? 10.341 2.200 0.574 1.00 95.62 99 TYR A O 1
ATOM 769 N N . LYS A 1 100 ? 11.949 3.514 -0.275 1.00 96.75 100 LYS A N 1
ATOM 770 C CA . LYS A 1 100 ? 12.733 3.561 0.969 1.00 96.75 100 LYS A CA 1
ATOM 771 C C . LYS A 1 100 ? 11.962 4.241 2.089 1.00 96.75 100 LYS A C 1
ATOM 773 O O . LYS A 1 100 ? 11.899 3.699 3.179 1.00 96.75 100 LYS A O 1
ATOM 778 N N . TYR A 1 101 ? 11.350 5.387 1.809 1.00 96.19 101 TYR A N 1
ATOM 779 C CA . TYR A 1 101 ? 10.557 6.107 2.799 1.00 96.19 101 TYR A CA 1
ATOM 780 C C . TYR A 1 101 ? 9.365 5.270 3.286 1.00 96.19 101 TYR A C 1
ATOM 782 O O . TYR A 1 101 ? 9.149 5.126 4.485 1.00 96.19 101 TYR A O 1
ATOM 790 N N . ALA A 1 102 ? 8.651 4.620 2.363 1.00 95.12 102 ALA A N 1
ATOM 791 C CA . ALA A 1 102 ? 7.573 3.694 2.686 1.00 95.12 102 ALA A CA 1
ATOM 792 C C . ALA A 1 102 ? 8.049 2.545 3.595 1.00 95.12 102 ALA A C 1
ATOM 794 O O . ALA A 1 102 ? 7.427 2.256 4.615 1.00 95.12 102 ALA A O 1
ATOM 795 N N . ARG A 1 103 ? 9.171 1.909 3.243 1.00 96.44 103 ARG A N 1
ATOM 796 C CA . ARG A 1 103 ? 9.726 0.751 3.953 1.00 96.44 103 ARG A CA 1
ATOM 797 C C . ARG A 1 103 ? 10.308 1.085 5.318 1.00 96.44 103 ARG A C 1
ATOM 799 O O . ARG A 1 103 ? 10.051 0.366 6.276 1.00 96.44 103 ARG A O 1
ATOM 806 N N . ASP A 1 104 ? 11.176 2.084 5.349 1.00 96.38 104 ASP A N 1
ATOM 807 C CA . ASP A 1 104 ? 12.099 2.309 6.455 1.00 96.38 104 ASP A CA 1
ATOM 808 C C . ASP A 1 104 ? 11.510 3.315 7.466 1.00 96.38 104 ASP A C 1
ATOM 810 O O . ASP A 1 104 ? 11.876 3.266 8.635 1.00 96.38 104 ASP A O 1
ATOM 814 N N . GLU A 1 105 ? 10.556 4.164 7.053 1.00 95.69 105 GLU A N 1
ATOM 815 C CA . GLU A 1 105 ? 9.926 5.178 7.917 1.00 95.69 105 GLU A CA 1
ATOM 816 C C . GLU A 1 105 ? 8.430 4.903 8.146 1.00 95.69 105 GLU A C 1
ATOM 818 O O . GLU A 1 105 ? 7.987 4.734 9.284 1.00 95.69 105 GLU A O 1
ATOM 823 N N . LEU A 1 106 ? 7.629 4.821 7.075 1.00 95.56 106 LEU A N 1
ATOM 824 C CA . LEU A 1 106 ? 6.165 4.793 7.202 1.00 95.56 106 LEU A CA 1
ATOM 825 C C . LEU A 1 106 ? 5.626 3.469 7.748 1.00 95.56 106 LEU A C 1
ATOM 827 O O . LEU A 1 106 ? 4.812 3.494 8.667 1.00 95.56 106 LEU A O 1
ATOM 831 N N . ILE A 1 107 ? 6.066 2.318 7.230 1.00 95.50 107 ILE A N 1
ATOM 832 C CA . ILE A 1 107 ? 5.604 1.009 7.725 1.00 95.50 107 ILE A CA 1
ATOM 833 C C . ILE A 1 107 ? 5.912 0.832 9.223 1.00 95.50 107 ILE A C 1
ATOM 835 O O . ILE A 1 107 ? 4.978 0.537 9.971 1.00 95.50 107 ILE A O 1
ATOM 839 N N . PRO A 1 108 ? 7.144 1.078 9.714 1.00 96.38 108 PRO A N 1
ATOM 840 C CA . PRO A 1 108 ? 7.433 1.020 11.146 1.00 96.38 108 PRO A CA 1
ATOM 841 C C . PRO A 1 108 ? 6.604 2.009 11.975 1.00 96.38 108 PRO A C 1
ATOM 843 O O . PRO A 1 108 ? 6.120 1.656 13.056 1.00 96.38 108 PRO A O 1
ATOM 846 N N . ALA A 1 109 ? 6.403 3.236 11.480 1.00 96.06 109 ALA A N 1
ATOM 847 C CA . ALA A 1 109 ? 5.578 4.232 12.158 1.00 96.06 109 ALA A CA 1
ATOM 848 C C . ALA A 1 109 ? 4.112 3.785 12.261 1.00 96.06 109 ALA A C 1
ATOM 850 O O . ALA A 1 109 ? 3.505 3.917 13.328 1.00 96.06 109 ALA A O 1
ATOM 851 N N . ILE A 1 110 ? 3.559 3.214 11.188 1.00 95.06 110 ILE A N 1
ATOM 852 C CA . ILE A 1 110 ? 2.212 2.643 11.157 1.00 95.06 110 ILE A CA 1
ATOM 853 C C . ILE A 1 110 ? 2.113 1.470 12.133 1.00 95.06 110 ILE A C 1
ATOM 855 O O . ILE A 1 110 ? 1.233 1.477 12.990 1.00 95.06 110 ILE A O 1
ATOM 859 N N . GLU A 1 111 ? 3.018 0.493 12.072 1.00 94.50 111 GLU A N 1
ATOM 860 C CA . GLU A 1 111 ? 2.991 -0.675 12.962 1.00 94.50 111 GLU A CA 1
ATOM 861 C C . GLU A 1 111 ? 3.098 -0.274 14.442 1.00 94.50 111 GLU A C 1
ATOM 863 O O . GLU A 1 111 ? 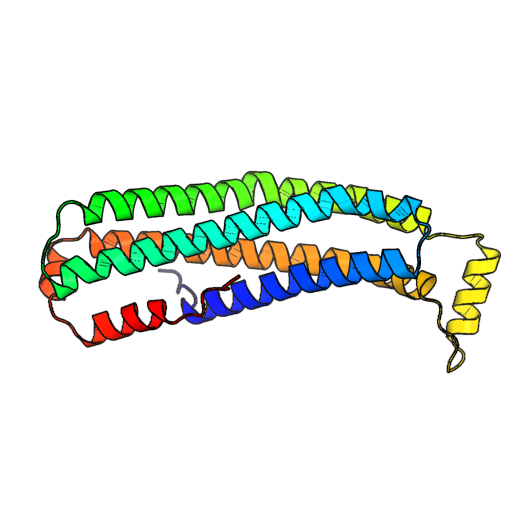2.368 -0.800 15.290 1.00 94.50 111 GLU A O 1
ATOM 868 N N . THR A 1 112 ? 3.943 0.712 14.750 1.00 95.44 112 THR A N 1
ATOM 869 C CA . THR A 1 112 ? 4.072 1.275 16.100 1.00 95.44 112 THR A CA 1
ATOM 870 C C . THR A 1 112 ? 2.779 1.952 16.548 1.00 95.44 112 THR A C 1
ATOM 872 O O . THR A 1 112 ? 2.345 1.751 17.682 1.00 95.44 112 THR A O 1
ATOM 875 N N . ASN A 1 113 ? 2.145 2.744 15.678 1.00 94.44 113 ASN A N 1
ATOM 876 C CA . ASN A 1 113 ? 0.878 3.402 15.997 1.00 94.44 113 ASN A CA 1
ATOM 877 C C . ASN A 1 113 ? -0.246 2.387 16.186 1.00 94.44 113 ASN A C 1
ATOM 879 O O . ASN A 1 113 ? -0.955 2.475 17.178 1.00 94.44 113 ASN A O 1
ATOM 883 N N . LEU A 1 114 ? -0.361 1.385 15.313 1.00 93.50 114 LEU A N 1
ATOM 884 C CA . LEU A 1 114 ? -1.350 0.316 15.456 1.00 93.50 114 LEU A CA 1
ATOM 885 C C . LEU A 1 114 ? -1.195 -0.414 16.790 1.00 93.50 114 LEU A C 1
ATOM 887 O O . LEU A 1 114 ? -2.176 -0.610 17.492 1.00 93.50 114 LEU A O 1
ATOM 891 N N . THR A 1 115 ? 0.037 -0.743 17.182 1.00 94.00 115 THR A N 1
ATOM 892 C CA . THR A 1 115 ? 0.321 -1.411 18.465 1.00 94.00 115 THR A CA 1
ATOM 893 C C . THR A 1 115 ? -0.068 -0.556 19.677 1.00 94.00 115 THR A C 1
ATOM 895 O O . THR A 1 115 ? -0.459 -1.094 20.707 1.00 94.00 115 THR A O 1
ATOM 898 N N . LYS A 1 116 ? 0.014 0.776 19.566 1.00 93.69 116 LYS A N 1
ATOM 899 C CA . LYS A 1 116 ? -0.407 1.707 20.626 1.00 93.69 116 LYS A CA 1
ATOM 900 C C . LYS A 1 116 ? -1.917 1.938 20.638 1.00 93.69 116 LYS A C 1
ATOM 902 O O . LYS A 1 116 ? -2.511 2.010 21.705 1.00 93.69 116 LYS A O 1
ATOM 907 N N . ILE A 1 117 ? -2.521 2.081 19.462 1.00 91.94 117 ILE A N 1
ATOM 908 C CA . ILE A 1 117 ? -3.933 2.430 19.287 1.00 91.94 117 ILE A CA 1
ATOM 909 C C . ILE A 1 117 ? -4.838 1.249 19.633 1.00 91.94 117 ILE A C 1
ATOM 911 O O . ILE A 1 117 ? -5.869 1.458 20.256 1.00 91.94 117 ILE A O 1
ATOM 915 N N . GLU A 1 118 ? -4.456 0.026 19.267 1.00 92.19 118 GLU A N 1
ATOM 916 C CA . GLU A 1 118 ? -5.256 -1.185 19.489 1.00 92.19 118 GLU A CA 1
ATOM 917 C C . GLU A 1 118 ? -5.735 -1.337 20.951 1.00 92.19 118 GLU A C 1
ATOM 919 O O . GLU A 1 118 ? -6.947 -1.376 21.170 1.00 92.19 118 GLU A O 1
ATOM 924 N N . PRO A 1 119 ? -4.858 -1.322 21.978 1.00 91.88 119 PRO A N 1
ATOM 925 C CA . PRO A 1 119 ? -5.300 -1.428 23.369 1.00 91.88 119 PRO A CA 1
ATOM 926 C C . PRO A 1 119 ? -6.064 -0.190 23.861 1.00 91.88 119 PRO A C 1
ATOM 928 O O . PRO A 1 119 ? -6.958 -0.332 24.691 1.00 91.88 119 PRO A O 1
ATOM 931 N N . LEU A 1 120 ? -5.741 1.012 23.365 1.00 90.25 120 LEU A N 1
ATOM 932 C CA . LEU A 1 120 ? -6.458 2.241 23.731 1.00 90.25 120 LEU A CA 1
ATOM 933 C C . LEU A 1 120 ? -7.900 2.209 23.225 1.00 90.25 120 LEU A C 1
ATOM 935 O O . LEU A 1 120 ? -8.826 2.547 23.955 1.00 90.25 120 LEU A O 1
ATOM 939 N N . LEU A 1 121 ? -8.082 1.760 21.985 1.00 88.88 121 LEU A N 1
ATOM 940 C CA . 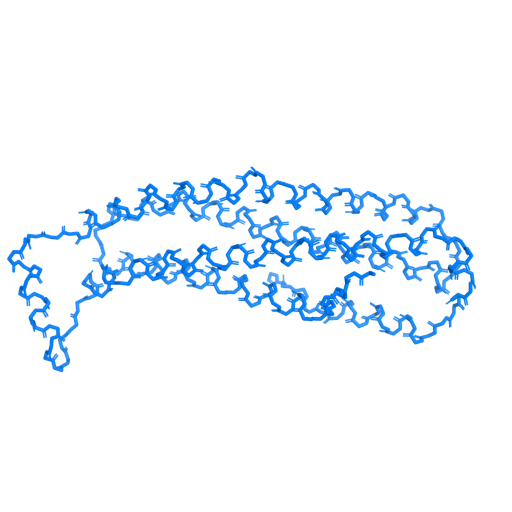LEU A 1 121 ? -9.387 1.627 21.364 1.00 88.88 121 LEU A CA 1
ATOM 941 C C . LEU A 1 121 ? -10.239 0.591 22.103 1.00 88.88 121 LEU A C 1
ATOM 943 O O . LEU A 1 121 ? -11.398 0.852 22.404 1.00 88.88 121 LEU A O 1
ATOM 947 N N . ILE A 1 122 ? -9.646 -0.553 22.453 1.00 89.62 122 ILE A N 1
ATOM 948 C CA . ILE A 1 122 ? -10.301 -1.587 23.260 1.00 89.62 122 ILE A CA 1
ATOM 949 C C . ILE A 1 122 ? -10.725 -1.021 24.624 1.00 89.62 122 ILE A C 1
ATOM 951 O O . ILE A 1 122 ? -11.873 -1.195 25.024 1.00 89.62 122 ILE A O 1
ATOM 955 N N . ALA A 1 123 ? -9.836 -0.308 25.320 1.00 88.38 123 ALA A N 1
ATOM 956 C CA . ALA A 1 123 ? -10.125 0.258 26.637 1.00 88.38 123 ALA A CA 1
ATOM 957 C C . ALA A 1 123 ? -11.271 1.285 26.619 1.00 88.38 123 ALA A C 1
ATOM 959 O O . ALA A 1 123 ? -12.108 1.267 27.515 1.00 88.38 123 ALA A O 1
ATOM 960 N N . GLU A 1 124 ? -11.334 2.141 25.599 1.00 86.56 124 GLU A N 1
ATOM 961 C CA . GLU A 1 124 ? -12.395 3.149 25.442 1.00 86.56 124 GLU A CA 1
ATOM 962 C C . GLU A 1 124 ? -13.750 2.545 25.053 1.00 86.56 124 GLU A C 1
ATOM 964 O O . GLU A 1 124 ? -14.803 3.075 25.404 1.00 86.56 124 GLU A O 1
ATOM 969 N N . LEU A 1 125 ? -13.738 1.433 24.319 1.00 85.12 125 LEU A N 1
ATOM 970 C CA . LEU A 1 125 ? -14.956 0.729 23.921 1.00 85.12 125 LEU A CA 1
ATOM 971 C C . LEU A 1 125 ? -15.502 -0.179 25.024 1.00 85.12 125 LEU A C 1
ATOM 973 O O . LEU A 1 125 ? -16.696 -0.505 25.012 1.00 85.12 125 LEU A O 1
ATOM 977 N N . HIS A 1 126 ? -14.651 -0.594 25.963 1.00 85.75 126 HIS A N 1
ATOM 978 C CA . HIS A 1 126 ? -15.083 -1.369 27.112 1.00 85.75 126 HIS A CA 1
ATOM 979 C C . HIS A 1 126 ? -16.025 -0.548 28.004 1.00 85.75 126 HIS A C 1
ATOM 981 O O . HIS A 1 126 ? -15.769 0.595 28.375 1.00 85.75 126 HIS A O 1
ATOM 987 N N . GLY A 1 127 ? -17.160 -1.154 28.338 1.00 77.56 127 GLY A N 1
ATOM 988 C CA . GLY A 1 127 ? -18.151 -0.617 29.260 1.00 77.56 127 GLY A CA 1
ATOM 989 C C . GLY A 1 127 ? -18.071 -1.296 30.623 1.00 77.56 127 GLY A C 1
ATOM 990 O O . GLY A 1 127 ? -17.081 -1.926 30.989 1.00 77.56 127 GLY A O 1
ATOM 991 N N . SER A 1 128 ? -19.152 -1.208 31.403 1.00 83.69 128 SER A N 1
ATOM 992 C CA . SER A 1 128 ? -19.213 -1.981 32.643 1.00 83.69 128 SER A CA 1
ATOM 993 C C . SER A 1 128 ? -19.213 -3.491 32.334 1.00 83.69 128 SER A C 1
ATOM 995 O O . SER A 1 128 ? -19.930 -3.924 31.422 1.00 83.69 128 SER A O 1
ATOM 997 N N . PRO A 1 129 ? -18.484 -4.322 33.108 1.00 84.81 129 PRO A N 1
ATOM 998 C CA . PRO A 1 129 ? -18.403 -5.762 32.853 1.00 84.81 129 PRO A CA 1
ATOM 999 C C . PRO A 1 129 ? -19.774 -6.449 32.811 1.00 84.81 129 PRO A C 1
ATOM 1001 O O . PRO A 1 129 ? -20.018 -7.325 31.985 1.00 84.81 129 PRO A O 1
ATOM 1004 N N . ALA A 1 130 ? -20.700 -6.015 33.672 1.00 86.56 130 ALA A N 1
ATOM 1005 C CA . ALA A 1 130 ? -22.061 -6.541 33.715 1.00 86.56 130 ALA A CA 1
ATOM 1006 C C . ALA A 1 130 ? -22.853 -6.222 32.435 1.00 86.56 130 ALA A C 1
ATOM 1008 O O . ALA A 1 130 ? -23.549 -7.092 31.911 1.00 86.56 130 ALA A O 1
ATOM 1009 N N . LEU A 1 131 ? -22.723 -4.998 31.908 1.00 84.75 131 LEU A N 1
ATOM 1010 C CA . LEU A 1 131 ? -23.381 -4.601 30.665 1.00 84.75 131 LEU A CA 1
ATOM 1011 C C . LEU A 1 131 ? -22.810 -5.370 29.475 1.00 84.75 131 LEU A C 1
ATOM 1013 O O . LEU A 1 131 ? -23.565 -5.814 28.622 1.00 84.75 131 LEU A O 1
ATOM 1017 N N . GLU A 1 132 ? -21.496 -5.562 29.410 1.00 88.44 132 GLU A N 1
ATOM 1018 C CA . GLU A 1 132 ? -20.893 -6.353 28.335 1.00 88.44 132 GLU A CA 1
ATOM 1019 C C . GLU A 1 132 ? -21.336 -7.806 28.354 1.00 88.44 132 GLU A C 1
ATOM 1021 O O . GLU A 1 132 ? -21.670 -8.357 27.307 1.00 88.44 132 GLU A O 1
ATOM 1026 N N . LEU A 1 133 ? -21.374 -8.420 29.537 1.00 86.88 133 LEU A N 1
ATOM 1027 C CA . LEU A 1 133 ? -21.813 -9.801 29.688 1.00 86.88 133 LEU A CA 1
ATOM 1028 C C . LEU A 1 133 ? -23.278 -9.953 29.261 1.00 86.88 133 LEU A C 1
ATOM 1030 O O . LEU A 1 133 ? -23.622 -10.909 28.565 1.00 86.88 133 LEU A O 1
ATOM 1034 N N . PHE A 1 134 ? -24.114 -8.963 29.585 1.00 87.50 134 PHE A N 1
ATOM 1035 C CA . PHE A 1 134 ? -25.488 -8.883 29.102 1.00 87.50 134 PHE A CA 1
ATOM 1036 C C . PHE A 1 134 ? -25.570 -8.704 27.577 1.00 87.50 134 PHE A C 1
ATOM 1038 O O . PHE A 1 134 ? -26.270 -9.468 26.917 1.00 87.50 134 PHE A O 1
ATOM 1045 N N . LEU A 1 135 ? -24.825 -7.758 26.991 1.00 86.12 135 LEU A N 1
ATOM 1046 C CA . LEU A 1 135 ? -24.822 -7.512 25.543 1.00 86.12 135 LEU A CA 1
ATOM 1047 C C . LEU A 1 135 ? -24.326 -8.735 24.753 1.00 86.12 135 LEU A C 1
ATOM 1049 O O . LEU A 1 135 ? -24.927 -9.118 23.751 1.00 86.12 135 LEU A O 1
ATOM 1053 N N . ARG A 1 136 ? -23.273 -9.407 25.234 1.00 88.38 136 ARG A N 1
ATOM 1054 C CA . ARG A 1 136 ? -22.768 -10.666 24.658 1.00 88.38 136 ARG A CA 1
ATOM 1055 C C . ARG A 1 136 ? -23.774 -11.810 24.797 1.00 88.38 136 ARG A C 1
ATOM 1057 O O . ARG A 1 136 ? -23.827 -12.679 23.929 1.00 88.38 136 ARG A O 1
ATOM 1064 N N . PHE A 1 137 ? -24.564 -11.831 25.871 1.00 87.38 137 PHE A N 1
ATOM 1065 C CA . PHE A 1 137 ? -25.635 -12.809 26.043 1.00 87.38 137 PHE A CA 1
ATOM 1066 C C . PHE A 1 137 ? -26.766 -12.578 25.035 1.00 87.38 137 PHE A C 1
ATOM 1068 O O . PHE A 1 137 ? -27.122 -13.506 24.309 1.00 87.38 137 PHE A O 1
ATOM 1075 N N . ILE A 1 138 ? -27.286 -11.349 24.934 1.00 87.31 138 ILE A N 1
ATOM 1076 C CA . ILE A 1 138 ? -28.395 -11.043 24.019 1.00 87.31 138 ILE A CA 1
ATOM 1077 C C . ILE A 1 138 ? -27.983 -11.128 22.547 1.00 87.31 138 ILE A C 1
ATOM 1079 O O . ILE A 1 138 ? -28.823 -11.483 21.733 1.00 87.31 138 ILE A O 1
ATOM 1083 N N . LYS A 1 139 ? -26.702 -10.917 22.199 1.00 83.88 139 LYS A N 1
ATOM 1084 C CA . LYS A 1 139 ? -26.159 -11.114 20.836 1.00 83.88 139 LYS A CA 1
ATOM 1085 C C . LYS A 1 139 ? -26.394 -12.533 20.289 1.00 83.88 139 LYS A C 1
ATOM 1087 O O . LYS A 1 139 ? -26.365 -12.747 19.083 1.00 83.88 139 LYS A O 1
ATOM 1092 N N . LYS A 1 140 ? -26.650 -13.523 21.154 1.00 83.69 140 LYS A N 1
ATOM 1093 C CA . LYS A 1 140 ? -27.010 -14.891 20.737 1.00 83.69 140 LYS A CA 1
ATOM 1094 C C . LYS A 1 140 ? -28.456 -15.020 20.249 1.00 83.69 140 LYS A C 1
ATOM 1096 O O . LYS A 1 140 ? -28.807 -16.050 19.678 1.00 83.69 140 LYS A O 1
ATOM 1101 N N . LEU A 1 141 ? -29.301 -14.022 20.504 1.00 85.81 141 LEU A N 1
ATOM 1102 C CA . LEU A 1 141 ? -30.691 -13.998 20.067 1.00 85.81 141 LEU A CA 1
ATOM 1103 C C . LEU A 1 141 ? -30.786 -13.369 18.666 1.00 85.81 141 LEU A C 1
ATOM 1105 O O . LEU A 1 141 ? -30.202 -12.307 18.436 1.00 85.81 141 LEU A O 1
ATOM 1109 N N . PRO A 1 142 ? -31.535 -13.974 17.726 1.00 79.56 142 PRO A N 1
ATOM 1110 C CA . PRO A 1 142 ? -31.729 -13.400 16.398 1.00 79.56 142 PRO A CA 1
ATOM 1111 C C . PRO A 1 142 ? -32.304 -11.979 16.466 1.00 79.56 142 PRO A C 1
ATOM 1113 O O . PRO A 1 142 ? -33.317 -11.747 17.123 1.00 79.56 142 PRO A O 1
ATOM 1116 N N . GLY A 1 143 ? -31.673 -11.034 15.764 1.00 77.12 143 GLY A N 1
ATOM 1117 C CA . GLY A 1 143 ? -32.120 -9.637 15.693 1.00 77.12 143 GLY A CA 1
ATOM 1118 C C . GLY A 1 143 ? -31.581 -8.720 16.796 1.00 77.12 143 GLY A C 1
ATOM 1119 O O . GLY A 1 143 ? -31.781 -7.510 16.712 1.00 77.12 143 GLY A O 1
ATOM 1120 N N . CYS A 1 144 ? -30.862 -9.250 17.788 1.00 77.81 144 CYS A N 1
ATOM 1121 C CA . CYS A 1 144 ? -30.176 -8.449 18.797 1.00 77.81 144 CYS A CA 1
ATOM 1122 C C . CYS A 1 144 ? -28.712 -8.233 18.397 1.00 77.81 144 CYS A C 1
ATOM 1124 O O . CYS A 1 144 ? -27.908 -9.160 18.438 1.00 77.81 144 CYS A O 1
ATOM 1126 N N . TRP A 1 145 ? -28.363 -6.994 18.051 1.00 76.06 145 TRP A N 1
ATOM 1127 C CA . TRP A 1 145 ? -27.009 -6.603 17.653 1.00 76.06 145 TRP A CA 1
ATOM 1128 C C . TRP A 1 145 ? -26.492 -5.488 18.550 1.00 76.06 145 TRP A C 1
ATOM 1130 O O . TRP A 1 145 ? -27.265 -4.686 19.077 1.00 76.06 145 TRP A O 1
ATOM 1140 N N . SER A 1 146 ? -25.177 -5.435 18.725 1.00 82.56 146 SER A N 1
ATOM 1141 C CA . SER A 1 146 ? -24.531 -4.375 19.485 1.00 82.56 146 SER A CA 1
ATOM 1142 C C . SER A 1 146 ? -23.277 -3.964 18.740 1.00 82.56 146 SER A C 1
ATOM 1144 O O . SER A 1 146 ? -22.227 -4.568 18.952 1.00 82.56 146 SER A O 1
ATOM 1146 N N . ALA A 1 147 ? -23.375 -2.881 17.963 1.00 83.44 147 ALA A N 1
ATOM 1147 C CA . ALA A 1 147 ? -22.275 -2.342 17.162 1.00 83.44 147 ALA A CA 1
ATOM 1148 C C . ALA A 1 147 ? -20.970 -2.194 17.967 1.00 83.44 147 ALA A C 1
ATOM 1150 O O . ALA A 1 147 ? -19.891 -2.479 17.464 1.00 83.44 147 ALA A O 1
ATOM 1151 N N . ARG A 1 148 ? -21.067 -1.851 19.261 1.00 85.44 148 ARG A N 1
ATOM 1152 C CA . ARG A 1 148 ? -19.917 -1.771 20.176 1.00 85.44 148 ARG A CA 1
ATOM 1153 C C . ARG A 1 148 ? -19.250 -3.120 20.464 1.00 85.44 148 ARG A C 1
ATOM 1155 O O . ARG A 1 148 ? -18.031 -3.190 20.525 1.00 85.44 148 ARG A O 1
ATOM 1162 N N . ILE A 1 149 ? -20.035 -4.180 20.672 1.00 86.88 149 ILE A N 1
ATOM 1163 C CA . ILE A 1 149 ? -19.511 -5.532 20.937 1.00 86.88 149 ILE A CA 1
ATOM 1164 C C . ILE A 1 149 ? -18.986 -6.146 19.642 1.00 86.88 149 ILE A C 1
ATOM 1166 O O . ILE A 1 149 ? -17.949 -6.795 19.669 1.00 86.88 149 ILE A O 1
ATOM 1170 N N . ASP A 1 150 ? -19.674 -5.910 18.525 1.00 86.12 150 ASP A N 1
ATOM 1171 C CA . ASP A 1 150 ? -19.225 -6.338 17.201 1.00 86.12 150 ASP A CA 1
ATOM 1172 C C . ASP A 1 150 ? -17.871 -5.698 16.868 1.00 86.12 150 ASP A C 1
ATOM 1174 O O . ASP A 1 150 ? -16.908 -6.409 16.606 1.00 86.12 150 ASP A O 1
ATOM 1178 N N . LEU A 1 151 ? -17.739 -4.379 17.050 1.00 87.81 151 LEU A N 1
ATOM 1179 C CA . LEU A 1 151 ? -16.463 -3.682 16.899 1.00 87.81 151 LEU A CA 1
ATOM 1180 C C . LEU A 1 151 ? -15.376 -4.216 17.848 1.00 87.81 151 LEU A C 1
ATOM 1182 O O . LEU A 1 151 ? -14.256 -4.450 17.404 1.00 87.81 151 LEU A O 1
ATOM 1186 N N . LEU A 1 152 ? -15.680 -4.426 19.134 1.00 89.00 152 LEU A N 1
ATOM 1187 C CA . LEU A 1 152 ? -14.721 -4.992 20.095 1.00 89.00 152 LEU A CA 1
ATOM 1188 C C . LEU A 1 152 ? -14.200 -6.370 19.664 1.00 89.00 152 LEU A C 1
ATOM 1190 O O . LEU A 1 152 ? -13.007 -6.636 19.799 1.00 89.00 152 LEU A O 1
ATOM 1194 N N . ASP A 1 153 ? -15.083 -7.232 19.157 1.00 88.38 153 ASP A N 1
ATOM 1195 C CA . ASP A 1 153 ? -14.719 -8.565 18.671 1.00 88.38 153 ASP A CA 1
ATOM 1196 C C . ASP A 1 153 ? -13.898 -8.482 17.359 1.00 88.38 153 ASP A C 1
ATOM 1198 O O . ASP A 1 153 ? -13.001 -9.300 17.139 1.00 88.38 153 ASP A O 1
ATOM 1202 N N . ASP A 1 154 ? -14.151 -7.472 16.518 1.00 90.81 154 ASP A N 1
ATOM 1203 C CA . ASP A 1 154 ? -13.537 -7.321 15.193 1.00 90.81 154 ASP A CA 1
ATOM 1204 C C . ASP A 1 154 ? -12.182 -6.589 15.193 1.00 90.81 154 ASP A C 1
ATOM 1206 O O . ASP A 1 154 ? -11.389 -6.792 14.268 1.00 90.81 154 ASP A O 1
ATOM 1210 N N . ILE A 1 155 ? -11.868 -5.769 16.208 1.00 91.44 155 ILE A N 1
ATOM 1211 C CA . ILE A 1 155 ? -10.628 -4.962 16.268 1.00 91.44 155 ILE A CA 1
ATOM 1212 C C . ILE A 1 155 ? -9.358 -5.768 15.942 1.00 91.44 155 ILE A C 1
ATOM 1214 O O . ILE A 1 155 ? -8.617 -5.343 15.049 1.00 91.44 155 ILE A O 1
ATOM 1218 N N . PRO A 1 156 ? -9.083 -6.932 16.568 1.00 91.19 156 PRO A N 1
ATOM 1219 C CA . PRO A 1 156 ? -7.864 -7.689 16.271 1.00 91.19 156 PRO A CA 1
ATOM 1220 C C . PRO A 1 156 ? -7.787 -8.128 14.799 1.00 91.19 156 PRO A C 1
ATOM 1222 O O . PRO A 1 156 ? -6.725 -8.091 14.163 1.00 91.19 156 PRO A O 1
ATOM 1225 N N . THR A 1 157 ? -8.928 -8.507 14.221 1.00 93.19 157 THR A N 1
ATOM 1226 C CA . THR A 1 157 ? -9.042 -8.927 12.818 1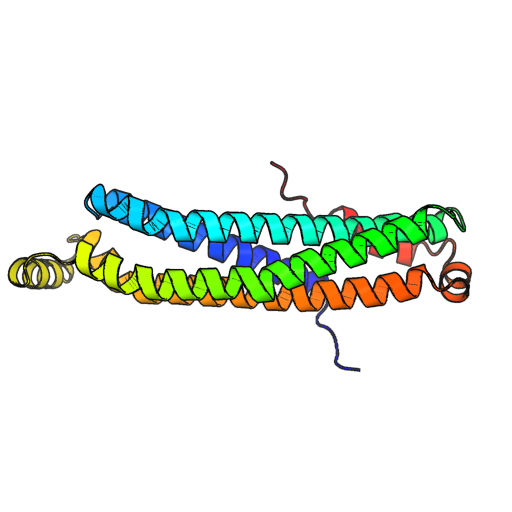.00 93.19 157 THR A CA 1
ATOM 1227 C C . THR A 1 157 ? -8.837 -7.745 11.870 1.00 93.19 157 THR A C 1
ATOM 1229 O O . THR A 1 157 ? -8.075 -7.844 10.910 1.00 93.19 157 THR A O 1
ATOM 1232 N N . ILE A 1 158 ? -9.435 -6.591 12.168 1.00 92.56 158 ILE A N 1
ATOM 1233 C CA . ILE A 1 158 ? -9.262 -5.354 11.394 1.00 92.56 158 ILE A CA 1
ATOM 1234 C C . ILE A 1 158 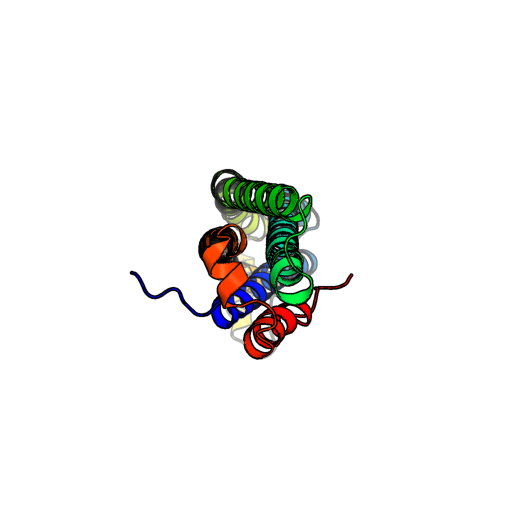? -7.789 -4.926 11.393 1.00 92.56 158 ILE A C 1
ATOM 1236 O O . ILE A 1 158 ? -7.201 -4.677 10.337 1.00 92.56 158 ILE A O 1
ATOM 1240 N N . PHE A 1 159 ? -7.152 -4.886 12.565 1.00 93.44 159 PHE A N 1
ATOM 1241 C CA . PHE A 1 159 ? -5.769 -4.432 12.695 1.00 93.44 159 PHE A CA 1
ATOM 1242 C C . PHE A 1 159 ? -4.786 -5.405 12.031 1.00 93.44 159 PHE A C 1
ATOM 1244 O O . PHE A 1 159 ? -3.821 -4.981 11.390 1.00 93.44 159 PHE A O 1
ATOM 1251 N N . SER A 1 160 ? -5.015 -6.715 12.142 1.00 93.56 160 SER A N 1
ATOM 1252 C CA . SER A 1 160 ? -4.210 -7.721 11.435 1.00 93.56 160 SER A CA 1
ATOM 1253 C C . SER A 1 160 ? -4.401 -7.678 9.913 1.00 93.56 160 SER A C 1
ATOM 1255 O O . SER A 1 160 ? -3.412 -7.805 9.181 1.00 93.56 160 SER A O 1
ATOM 1257 N N . SER A 1 161 ? -5.621 -7.418 9.429 1.00 94.56 161 SER A N 1
ATOM 1258 C CA . SER A 1 161 ? -5.917 -7.202 8.004 1.00 94.56 161 SER A CA 1
ATOM 1259 C C . SER A 1 161 ? -5.180 -5.978 7.454 1.00 94.56 161 SER A C 1
ATOM 1261 O O . SER A 1 161 ? -4.522 -6.055 6.410 1.00 94.56 161 SER A O 1
ATOM 1263 N N . LEU A 1 162 ? -5.193 -4.866 8.196 1.00 93.88 162 LEU A N 1
ATOM 1264 C CA . LEU A 1 162 ? -4.490 -3.644 7.814 1.00 93.88 162 LEU A CA 1
ATOM 1265 C C . LEU A 1 162 ? -2.972 -3.871 7.738 1.00 93.88 162 LEU A C 1
ATOM 1267 O O . LEU A 1 162 ? -2.355 -3.564 6.717 1.00 93.88 162 LEU A O 1
ATOM 1271 N N . ARG A 1 163 ? -2.370 -4.495 8.764 1.00 94.44 163 ARG A N 1
ATOM 1272 C CA . ARG A 1 163 ? -0.936 -4.860 8.762 1.00 94.44 163 ARG A CA 1
ATOM 1273 C C . ARG A 1 163 ? -0.582 -5.749 7.567 1.00 94.44 163 ARG A C 1
ATOM 1275 O O . ARG A 1 163 ? 0.415 -5.507 6.889 1.00 94.44 163 ARG A O 1
ATOM 1282 N N . SER A 1 164 ? -1.402 -6.761 7.291 1.00 95.25 164 SER A N 1
ATOM 1283 C CA . SER A 1 164 ? -1.193 -7.684 6.170 1.00 95.25 164 SER A CA 1
ATOM 1284 C C . SER A 1 164 ? -1.256 -6.969 4.820 1.00 95.25 164 SER A C 1
ATOM 1286 O O . SER A 1 164 ? -0.374 -7.160 3.983 1.00 95.25 164 SER A O 1
ATOM 1288 N N . SER A 1 165 ? -2.248 -6.094 4.634 1.00 95.19 165 SER A N 1
ATOM 1289 C CA . SER A 1 165 ? -2.428 -5.311 3.406 1.00 95.19 165 SER A CA 1
ATOM 1290 C C . SER A 1 165 ? -1.236 -4.382 3.153 1.00 95.19 165 SER A C 1
ATOM 1292 O O . SER A 1 165 ? -0.665 -4.388 2.063 1.00 95.19 165 SER A O 1
ATOM 1294 N N . LEU A 1 166 ? -0.781 -3.658 4.179 1.00 94.69 166 LEU A N 1
ATOM 1295 C CA . LEU A 1 166 ? 0.373 -2.757 4.089 1.00 94.69 166 LEU A CA 1
ATOM 1296 C C . LEU A 1 166 ? 1.682 -3.499 3.767 1.00 94.69 166 LEU A C 1
ATOM 1298 O O . LEU A 1 166 ? 2.483 -3.042 2.948 1.00 94.69 166 LEU A O 1
ATOM 1302 N N . ARG A 1 167 ? 1.891 -4.683 4.354 1.00 94.12 167 ARG A N 1
ATOM 1303 C CA . ARG A 1 167 ? 3.046 -5.538 4.033 1.00 94.12 167 ARG A CA 1
ATOM 1304 C C . ARG A 1 167 ? 2.988 -6.065 2.599 1.00 94.12 167 ARG A C 1
ATOM 1306 O O . ARG A 1 167 ? 4.013 -6.075 1.921 1.00 94.12 167 ARG A O 1
ATOM 1313 N N . ALA A 1 168 ? 1.810 -6.463 2.119 1.00 95.69 168 ALA A N 1
ATOM 1314 C CA . ALA A 1 168 ? 1.629 -6.909 0.738 1.00 95.69 168 ALA A CA 1
ATOM 1315 C C . ALA A 1 168 ? 1.936 -5.788 -0.269 1.00 95.69 168 ALA A C 1
ATOM 1317 O O . ALA A 1 168 ? 2.647 -6.018 -1.251 1.00 95.69 168 ALA A O 1
ATOM 1318 N N . ILE A 1 169 ? 1.490 -4.560 0.015 1.00 95.75 169 ILE A N 1
ATOM 1319 C CA . ILE A 1 169 ? 1.842 -3.365 -0.762 1.00 95.75 169 ILE A CA 1
ATOM 1320 C C . ILE A 1 169 ? 3.360 -3.180 -0.813 1.00 95.75 169 ILE A C 1
ATOM 1322 O O . ILE A 1 169 ? 3.921 -2.996 -1.893 1.00 95.75 169 ILE A O 1
ATOM 1326 N N . LEU A 1 170 ? 4.043 -3.256 0.333 1.00 95.25 170 LEU A N 1
ATOM 1327 C CA . LEU A 1 170 ? 5.493 -3.073 0.401 1.00 95.25 170 LEU A CA 1
ATOM 1328 C C . LEU A 1 170 ? 6.245 -4.098 -0.463 1.00 95.25 170 LEU A C 1
ATOM 1330 O O . LEU A 1 170 ? 7.183 -3.740 -1.180 1.00 95.25 170 LEU A O 1
ATOM 1334 N N . VAL A 1 171 ? 5.809 -5.359 -0.434 1.00 95.62 171 VAL A N 1
ATOM 1335 C CA . VAL A 1 171 ? 6.349 -6.420 -1.296 1.00 95.62 171 VAL A CA 1
ATOM 1336 C C . VAL A 1 171 ? 6.124 -6.086 -2.775 1.00 95.62 171 VAL A C 1
ATOM 1338 O O . VAL A 1 171 ? 7.045 -6.211 -3.585 1.00 95.62 171 VAL A O 1
ATOM 1341 N N . CYS A 1 172 ? 4.935 -5.598 -3.139 1.00 95.62 172 CYS A N 1
ATOM 1342 C CA . CYS A 1 172 ? 4.645 -5.170 -4.508 1.00 95.62 172 CYS A CA 1
ATOM 1343 C C . CYS A 1 172 ? 5.538 -4.000 -4.947 1.00 95.62 172 CYS A C 1
ATOM 1345 O O . CYS A 1 172 ? 6.083 -4.033 -6.050 1.00 95.62 172 CYS A O 1
ATOM 1347 N N . LEU A 1 173 ? 5.761 -3.005 -4.082 1.00 94.94 173 LEU A N 1
ATOM 1348 C CA . LEU A 1 173 ? 6.678 -1.896 -4.358 1.00 94.94 173 LEU A CA 1
ATOM 1349 C C . LEU A 1 173 ? 8.129 -2.364 -4.522 1.00 94.94 173 LEU A C 1
ATOM 1351 O O . LEU A 1 173 ? 8.873 -1.813 -5.336 1.00 94.94 173 LEU A O 1
ATOM 1355 N N . GLU A 1 174 ? 8.554 -3.391 -3.782 1.00 95.62 174 GLU A N 1
ATOM 1356 C CA . GLU A 1 174 ? 9.879 -3.974 -3.971 1.00 95.62 174 GLU A CA 1
ATOM 1357 C C . GLU A 1 174 ? 10.023 -4.586 -5.370 1.00 95.62 174 GLU A C 1
ATOM 1359 O O . GLU A 1 174 ? 11.031 -4.344 -6.046 1.00 95.62 174 GLU A O 1
ATOM 1364 N N . TYR A 1 175 ? 9.017 -5.340 -5.822 1.00 94.81 175 TYR A N 1
ATOM 1365 C CA . TYR A 1 175 ? 8.992 -5.878 -7.180 1.00 94.81 175 TYR A CA 1
ATOM 1366 C C . TYR A 1 175 ? 8.941 -4.768 -8.227 1.00 94.81 175 TYR A C 1
ATOM 1368 O O . TYR A 1 175 ? 9.709 -4.823 -9.185 1.00 94.81 175 TYR A O 1
ATOM 1376 N N . LEU A 1 176 ? 8.123 -3.733 -8.021 1.00 94.06 176 LEU A N 1
ATOM 1377 C CA . LEU A 1 176 ? 8.039 -2.576 -8.911 1.00 94.06 176 LEU A CA 1
ATOM 1378 C C . LEU A 1 176 ? 9.402 -1.894 -9.070 1.00 94.06 176 LEU A C 1
ATOM 1380 O O . LEU A 1 176 ? 9.839 -1.629 -10.184 1.00 94.06 176 LEU A O 1
ATOM 1384 N N . LYS A 1 177 ? 10.135 -1.697 -7.969 1.00 95.31 177 LYS A N 1
ATOM 1385 C CA . LYS A 1 177 ? 11.506 -1.169 -7.985 1.00 95.31 177 LYS A CA 1
ATOM 1386 C C . LYS A 1 177 ? 12.465 -2.061 -8.781 1.00 95.31 177 LYS A C 1
ATOM 1388 O O . LYS A 1 177 ? 13.305 -1.543 -9.512 1.00 95.31 177 LYS A O 1
ATOM 1393 N N . ARG A 1 178 ? 12.369 -3.391 -8.650 1.00 94.94 178 ARG A N 1
ATOM 1394 C CA . ARG A 1 178 ? 13.195 -4.333 -9.434 1.00 94.94 178 ARG A CA 1
ATOM 1395 C C . ARG A 1 178 ? 12.850 -4.272 -10.924 1.00 94.94 178 ARG A C 1
ATOM 1397 O O . ARG A 1 178 ? 13.758 -4.255 -11.748 1.00 94.94 178 ARG A O 1
ATOM 1404 N N . TYR A 1 179 ? 11.565 -4.176 -11.262 1.00 92.31 179 TYR A N 1
ATOM 1405 C CA . TYR A 1 179 ? 11.115 -3.958 -12.636 1.00 92.31 179 TYR A CA 1
ATOM 1406 C C . TYR A 1 179 ? 11.636 -2.640 -13.200 1.00 92.31 179 TYR A C 1
ATOM 1408 O O . TYR A 1 179 ? 12.205 -2.635 -14.286 1.00 92.31 179 TYR A O 1
ATOM 1416 N N . ALA A 1 180 ? 11.517 -1.550 -12.443 1.00 93.00 180 ALA A N 1
ATOM 1417 C CA . ALA A 1 180 ? 12.013 -0.234 -12.828 1.00 93.00 180 ALA A CA 1
ATOM 1418 C C . ALA A 1 180 ? 13.514 -0.266 -13.140 1.00 93.00 180 ALA A C 1
ATOM 1420 O O . ALA A 1 180 ? 13.945 0.281 -14.149 1.00 93.00 180 ALA A O 1
ATOM 1421 N N . TYR A 1 181 ? 14.296 -0.957 -12.306 1.00 93.62 181 TYR A N 1
ATOM 1422 C CA . TYR A 1 181 ? 15.724 -1.147 -12.535 1.00 93.62 181 TYR A CA 1
ATOM 1423 C C . TYR A 1 181 ? 16.003 -1.911 -13.833 1.00 93.62 181 TYR A C 1
ATOM 1425 O O . TYR A 1 181 ? 16.749 -1.419 -14.671 1.00 93.62 181 TYR A O 1
ATOM 1433 N N . ASN A 1 182 ? 15.373 -3.076 -14.019 1.00 91.44 182 ASN A N 1
ATOM 1434 C CA . ASN A 1 182 ? 15.584 -3.900 -15.211 1.00 91.44 182 ASN A CA 1
ATOM 1435 C C . ASN A 1 182 ? 15.224 -3.138 -16.489 1.00 91.44 182 ASN A C 1
ATOM 1437 O O . ASN A 1 182 ? 15.979 -3.152 -17.455 1.00 91.44 182 ASN A O 1
ATOM 1441 N N . VAL A 1 183 ? 14.079 -2.455 -16.481 1.00 89.19 183 VAL A N 1
ATOM 1442 C CA . VAL A 1 183 ? 13.614 -1.683 -17.631 1.00 89.19 183 VAL A CA 1
ATOM 1443 C C . VAL A 1 183 ? 14.549 -0.512 -17.920 1.00 89.19 183 VAL A C 1
ATOM 1445 O O . VAL A 1 183 ? 14.927 -0.313 -19.071 1.00 89.19 183 VAL A O 1
ATOM 1448 N N . LEU A 1 184 ? 14.990 0.214 -16.887 1.00 91.06 184 LEU A N 1
ATOM 1449 C CA . LEU A 1 184 ? 15.985 1.270 -17.050 1.00 91.06 184 LEU A CA 1
ATOM 1450 C C . LEU A 1 184 ? 17.259 0.729 -17.701 1.00 91.06 184 LEU A C 1
ATOM 1452 O O . LEU A 1 184 ? 17.749 1.341 -18.640 1.00 91.06 184 LEU A O 1
ATOM 1456 N N . THR A 1 185 ? 17.777 -0.414 -17.241 1.00 90.06 185 THR A N 1
ATOM 1457 C CA . THR A 1 185 ? 18.982 -1.031 -17.812 1.00 90.06 185 THR A CA 1
ATOM 1458 C C . THR A 1 185 ? 18.832 -1.320 -19.305 1.00 90.06 185 THR A C 1
ATOM 1460 O O . THR A 1 185 ? 19.773 -1.067 -20.049 1.00 90.06 185 THR A O 1
ATOM 1463 N N . PHE A 1 186 ? 17.665 -1.787 -19.757 1.00 87.62 186 PHE A N 1
ATOM 1464 C CA . PHE A 1 186 ? 17.415 -2.006 -21.185 1.00 87.62 186 PHE A CA 1
ATOM 1465 C C . PHE A 1 186 ? 17.307 -0.702 -21.975 1.00 87.62 186 PHE A C 1
ATOM 1467 O O . PHE A 1 186 ? 17.857 -0.601 -23.066 1.00 87.62 186 PHE A O 1
ATOM 1474 N N . PHE A 1 187 ? 16.625 0.309 -21.436 1.00 85.88 187 PHE A N 1
ATOM 1475 C CA . PHE A 1 187 ? 16.415 1.571 -22.149 1.00 85.88 187 PHE A CA 1
ATOM 1476 C C . PHE A 1 187 ? 17.662 2.446 -22.257 1.00 85.88 187 PHE A C 1
ATOM 1478 O O . PHE A 1 187 ? 17.738 3.261 -23.172 1.00 85.88 187 PHE A O 1
ATOM 1485 N N . VAL A 1 188 ? 18.641 2.269 -21.369 1.00 84.69 188 VAL A N 1
ATOM 1486 C CA . VAL A 1 188 ? 19.946 2.944 -21.476 1.00 84.69 188 VAL A CA 1
ATOM 1487 C C . VAL A 1 188 ? 20.984 2.131 -22.257 1.00 84.69 188 VAL A C 1
ATOM 1489 O O . VAL A 1 188 ? 22.067 2.636 -22.538 1.00 84.69 188 VAL A O 1
ATOM 1492 N N . ASP A 1 189 ? 20.681 0.879 -22.615 1.00 88.00 189 ASP A N 1
ATOM 1493 C CA . ASP A 1 189 ? 21.534 0.053 -23.470 1.00 88.00 189 ASP A CA 1
ATOM 1494 C C . ASP A 1 189 ? 21.274 0.401 -24.943 1.00 88.00 189 ASP A C 1
ATOM 1496 O O . ASP A 1 189 ? 20.279 -0.011 -25.544 1.00 88.00 189 ASP A O 1
ATOM 1500 N N . ALA A 1 190 ? 22.196 1.164 -25.534 1.00 84.81 190 ALA A N 1
ATOM 1501 C CA . ALA A 1 190 ? 22.104 1.613 -26.918 1.00 84.81 190 ALA A CA 1
ATOM 1502 C C . ALA A 1 190 ? 22.012 0.450 -27.921 1.00 84.81 190 ALA A C 1
ATOM 1504 O O . ALA A 1 190 ? 21.267 0.547 -28.896 1.00 84.81 190 ALA A O 1
ATOM 1505 N N . ASP A 1 191 ? 22.712 -0.663 -27.686 1.00 87.94 191 ASP A N 1
ATOM 1506 C CA . ASP A 1 191 ? 22.655 -1.827 -28.573 1.00 87.94 191 ASP A CA 1
ATOM 1507 C C . ASP A 1 191 ? 21.297 -2.513 -28.473 1.00 87.94 191 ASP A C 1
ATOM 1509 O O . ASP A 1 191 ? 20.718 -2.929 -29.482 1.00 87.94 191 ASP A O 1
ATOM 1513 N N . TRP A 1 192 ? 20.760 -2.622 -27.257 1.00 89.50 192 TRP A N 1
ATOM 1514 C CA . TRP A 1 192 ? 19.420 -3.153 -27.052 1.00 89.50 192 TRP A CA 1
ATOM 1515 C C . TRP A 1 192 ? 18.359 -2.275 -27.717 1.00 89.50 192 TRP A C 1
ATOM 1517 O O . TRP A 1 192 ? 17.534 -2.809 -28.462 1.00 89.50 192 TRP A O 1
ATOM 1527 N N . VAL A 1 193 ? 18.413 -0.954 -27.526 1.00 86.50 193 VAL A N 1
ATOM 1528 C CA . VAL A 1 193 ? 17.484 0.003 -28.149 1.00 86.50 193 VAL A CA 1
ATOM 1529 C C . VAL A 1 193 ? 17.573 -0.061 -29.673 1.00 86.50 193 VAL A C 1
ATOM 1531 O O . VAL A 1 193 ? 16.547 -0.184 -30.339 1.00 86.50 193 VAL A O 1
ATOM 1534 N N . ASN A 1 194 ? 18.783 -0.063 -30.240 1.00 86.06 194 ASN A N 1
ATOM 1535 C CA . ASN A 1 194 ? 18.982 -0.133 -31.689 1.00 86.06 194 ASN A CA 1
ATOM 1536 C C . ASN A 1 194 ? 18.418 -1.425 -32.296 1.00 86.06 194 ASN A C 1
ATOM 1538 O O . ASN A 1 194 ? 17.785 -1.373 -33.349 1.00 86.06 194 ASN A O 1
ATOM 1542 N N . ARG A 1 195 ? 18.590 -2.575 -31.625 1.00 88.19 195 ARG A N 1
ATOM 1543 C CA . ARG A 1 195 ? 18.028 -3.864 -32.074 1.00 88.19 195 ARG A CA 1
ATOM 1544 C C . ARG A 1 195 ? 16.502 -3.900 -32.070 1.00 88.19 195 ARG A C 1
ATOM 1546 O O . ARG A 1 195 ? 15.922 -4.640 -32.856 1.00 88.19 195 ARG A O 1
ATOM 1553 N N . HIS A 1 196 ? 15.864 -3.141 -31.183 1.00 88.06 196 HIS A N 1
ATOM 1554 C CA . HIS A 1 196 ? 14.410 -3.146 -31.019 1.00 88.06 196 HIS A CA 1
ATOM 1555 C C . HIS A 1 196 ? 13.729 -1.917 -31.623 1.00 88.06 196 HIS A C 1
ATOM 1557 O O . HIS A 1 196 ? 12.515 -1.772 -31.488 1.00 88.06 196 HIS A O 1
ATOM 1563 N N . ARG A 1 197 ? 14.475 -1.043 -32.307 1.00 86.50 197 ARG A N 1
ATOM 1564 C CA . ARG A 1 197 ? 13.932 0.151 -32.956 1.00 86.50 197 ARG A CA 1
ATOM 1565 C C . ARG A 1 197 ? 12.816 -0.223 -33.933 1.00 86.50 197 ARG A C 1
ATOM 1567 O O . ARG A 1 197 ? 12.986 -1.100 -34.774 1.00 86.50 197 ARG A O 1
ATOM 1574 N N . GLY A 1 198 ? 11.672 0.448 -33.816 1.00 84.25 198 GLY A N 1
ATOM 1575 C CA . GLY A 1 198 ? 10.488 0.173 -34.634 1.00 84.25 198 GLY A CA 1
ATOM 1576 C C . GLY A 1 198 ? 9.793 -1.165 -34.342 1.00 84.25 198 GLY A C 1
ATOM 1577 O O . GLY A 1 198 ? 8.897 -1.548 -35.092 1.00 84.25 198 GLY A O 1
ATOM 1578 N N . CYS A 1 199 ? 10.167 -1.887 -33.277 1.00 87.31 199 CYS A N 1
ATOM 1579 C CA . CYS A 1 199 ? 9.498 -3.127 -32.884 1.00 87.31 199 CYS A CA 1
ATOM 1580 C C . CYS A 1 199 ? 8.094 -2.829 -32.337 1.00 87.31 199 CYS A C 1
ATOM 1582 O O . CYS A 1 199 ? 7.918 -2.476 -31.167 1.00 87.31 199 CYS A O 1
ATOM 1584 N N . MET A 1 200 ? 7.086 -2.980 -33.198 1.00 83.94 200 MET A N 1
ATOM 1585 C CA . MET A 1 200 ? 5.697 -2.657 -32.868 1.00 83.94 200 MET A CA 1
ATOM 1586 C C . MET A 1 200 ? 5.143 -3.526 -31.742 1.00 83.94 200 MET A C 1
ATOM 1588 O O . MET A 1 200 ? 4.426 -2.997 -30.903 1.00 83.94 200 MET A O 1
ATOM 1592 N N . ASP A 1 201 ? 5.517 -4.804 -31.654 1.00 84.50 201 ASP A N 1
ATOM 1593 C CA . ASP A 1 201 ? 5.051 -5.685 -30.574 1.00 84.50 201 ASP A CA 1
ATOM 1594 C C . ASP A 1 201 ? 5.538 -5.200 -29.202 1.00 84.50 201 ASP A C 1
ATOM 1596 O O . ASP A 1 201 ? 4.778 -5.178 -28.232 1.00 84.50 201 ASP A O 1
ATOM 1600 N N . LEU A 1 202 ? 6.791 -4.740 -29.122 1.00 82.88 202 LEU A N 1
ATOM 1601 C CA . LEU A 1 202 ? 7.357 -4.171 -27.901 1.00 82.88 202 LEU A CA 1
ATOM 1602 C C . LEU A 1 202 ? 6.670 -2.850 -27.540 1.00 82.88 202 LEU A C 1
ATOM 1604 O O . LEU A 1 202 ? 6.311 -2.643 -26.380 1.00 82.88 202 LEU A O 1
ATOM 1608 N N . LEU A 1 203 ? 6.448 -1.977 -28.526 1.00 81.81 203 LEU A N 1
ATOM 1609 C CA . LEU A 1 203 ? 5.705 -0.733 -28.329 1.00 81.81 203 LEU A CA 1
ATOM 1610 C C . LEU A 1 203 ? 4.269 -1.008 -27.879 1.00 81.81 203 LEU A C 1
ATOM 1612 O O . LEU A 1 203 ? 3.811 -0.356 -26.951 1.00 81.81 203 LEU A O 1
ATOM 1616 N N . TRP A 1 204 ? 3.585 -2.002 -28.445 1.00 80.25 204 TRP A N 1
ATOM 1617 C CA . TRP A 1 204 ? 2.253 -2.433 -28.015 1.00 80.25 204 TRP A CA 1
ATOM 1618 C C . TRP A 1 204 ? 2.256 -2.954 -26.576 1.00 80.25 204 TRP A C 1
ATOM 1620 O O . TRP A 1 204 ? 1.403 -2.562 -25.780 1.00 80.25 204 TRP A O 1
ATOM 1630 N N . CYS A 1 205 ? 3.241 -3.776 -26.200 1.00 77.56 205 CYS A N 1
ATOM 1631 C CA . CYS A 1 205 ? 3.391 -4.259 -24.825 1.00 77.56 205 CYS A CA 1
ATOM 1632 C C . CYS A 1 205 ? 3.602 -3.106 -23.831 1.00 77.56 205 CYS A C 1
ATOM 1634 O O . CYS A 1 205 ? 2.987 -3.078 -22.765 1.00 77.56 205 CYS A O 1
ATOM 1636 N N . LEU A 1 206 ? 4.442 -2.129 -24.186 1.00 75.12 206 LEU A N 1
ATOM 1637 C CA . LEU A 1 206 ? 4.707 -0.950 -23.362 1.00 75.12 206 LEU A CA 1
ATOM 1638 C C . LEU A 1 206 ? 3.520 0.029 -23.364 1.00 75.12 206 LEU A C 1
ATOM 1640 O O . LEU A 1 206 ? 3.203 0.612 -22.331 1.00 75.12 206 LEU A O 1
ATOM 1644 N N . GLN A 1 207 ? 2.791 0.170 -24.470 1.00 70.62 207 GLN A N 1
ATOM 1645 C CA . GLN A 1 207 ? 1.568 0.974 -24.555 1.00 70.62 207 GLN A CA 1
ATOM 1646 C C . GLN A 1 207 ? 0.423 0.364 -23.750 1.00 70.62 207 GLN A C 1
ATOM 1648 O O . GLN A 1 207 ? -0.327 1.109 -23.127 1.00 70.62 207 GLN A O 1
ATOM 1653 N N . GLY A 1 208 ? 0.326 -0.964 -23.661 1.00 62.94 208 GLY A N 1
ATOM 1654 C CA . GLY A 1 208 ? -0.605 -1.641 -22.755 1.00 62.94 208 GLY A CA 1
ATOM 1655 C C . GLY A 1 208 ? -0.428 -1.214 -21.292 1.00 62.94 208 GLY A C 1
ATOM 1656 O O . GLY A 1 208 ? -1.392 -1.209 -20.531 1.00 62.94 208 GLY A O 1
ATOM 1657 N N . THR A 1 209 ? 0.769 -0.752 -20.908 1.00 59.28 209 THR A N 1
ATOM 1658 C CA . THR A 1 209 ? 1.018 -0.173 -19.577 1.00 59.28 209 THR A CA 1
ATOM 1659 C C . THR A 1 209 ? 0.574 1.290 -19.435 1.00 59.28 209 THR A C 1
ATOM 1661 O O . THR A 1 209 ? 0.408 1.748 -18.309 1.00 59.28 209 THR A O 1
ATOM 1664 N N . ARG A 1 210 ? 0.312 2.013 -20.541 1.00 53.25 210 ARG A N 1
ATOM 1665 C CA . ARG A 1 210 ? -0.262 3.379 -20.542 1.00 53.25 210 ARG A CA 1
ATOM 1666 C C . ARG A 1 210 ? -1.762 3.394 -20.216 1.00 53.25 210 ARG A C 1
ATOM 1668 O O . ARG A 1 210 ? -2.254 4.416 -19.752 1.00 53.25 210 ARG A O 1
ATOM 1675 N N . TYR A 1 211 ? -2.471 2.292 -20.478 1.00 43.78 211 TYR A N 1
ATOM 1676 C CA . TYR A 1 211 ? -3.926 2.163 -20.290 1.00 43.78 211 TYR A CA 1
ATOM 1677 C C . TYR A 1 211 ? -4.327 1.464 -18.990 1.00 43.78 211 TYR A C 1
ATOM 1679 O O . TYR A 1 211 ? -5.514 1.225 -18.763 1.00 43.78 211 TYR A O 1
ATOM 1687 N N . LEU A 1 212 ? -3.367 1.138 -18.120 1.00 47.16 212 LEU A N 1
ATOM 1688 C CA . LEU A 1 212 ? -3.718 0.810 -16.745 1.00 47.16 212 LEU A CA 1
ATOM 1689 C C . LEU A 1 212 ? -4.411 2.038 -16.157 1.00 47.16 212 LEU A C 1
ATOM 1691 O O . LEU A 1 212 ? -3.872 3.139 -16.296 1.00 47.16 212 LEU A O 1
ATOM 1695 N N . PRO A 1 213 ? -5.613 1.882 -15.577 1.00 38.53 213 PRO A N 1
ATOM 1696 C CA . PRO A 1 213 ? -6.363 3.018 -15.089 1.00 38.53 213 PRO A CA 1
ATOM 1697 C C . PRO A 1 213 ? -5.477 3.761 -14.098 1.00 38.53 213 PRO A C 1
ATOM 1699 O O . PRO A 1 213 ? -5.130 3.234 -13.040 1.00 38.53 213 PRO A O 1
ATOM 1702 N N . TRP A 1 214 ? -5.111 4.990 -14.462 1.00 39.44 214 TRP A N 1
ATOM 1703 C CA . TRP A 1 214 ? -4.816 6.001 -13.466 1.00 39.44 214 TRP A CA 1
ATOM 1704 C C . TRP A 1 214 ? -5.966 5.937 -12.457 1.00 39.44 214 TRP A C 1
ATOM 1706 O O . TRP A 1 214 ? -7.127 5.970 -12.886 1.00 39.44 214 TRP A O 1
ATOM 1716 N N . PRO A 1 215 ? -5.707 5.815 -11.147 1.00 36.41 215 PRO A N 1
ATOM 1717 C CA . PRO A 1 215 ? -6.700 6.214 -10.174 1.00 36.41 215 PRO A CA 1
ATOM 1718 C C . PRO A 1 215 ? -6.832 7.730 -10.341 1.00 36.41 215 PRO A C 1
ATOM 1720 O O . PRO A 1 215 ? -6.092 8.512 -9.755 1.00 36.41 215 PRO A O 1
ATOM 1723 N N . GLY A 1 216 ? -7.683 8.123 -11.287 1.00 35.16 216 GLY A N 1
ATOM 1724 C CA . GLY A 1 216 ? -8.124 9.491 -11.442 1.00 35.16 216 GLY A CA 1
ATOM 1725 C C . GLY A 1 216 ? -8.815 9.909 -10.155 1.00 35.16 216 GLY A C 1
ATOM 1726 O O . GLY A 1 216 ? -9.577 9.130 -9.576 1.00 35.16 216 GLY A O 1
ATOM 1727 N N . PHE A 1 217 ? -8.481 11.121 -9.726 1.00 34.56 217 PHE A N 1
ATOM 1728 C CA . PHE A 1 217 ? -9.352 11.955 -8.912 1.00 34.56 217 PHE A CA 1
ATOM 1729 C C . PHE A 1 217 ? -10.777 11.986 -9.477 1.00 34.56 217 PHE A C 1
ATOM 1731 O O . PHE A 1 217 ? -10.914 11.957 -10.725 1.00 34.56 217 PHE A O 1
#